Protein AF-0000000084686165 (afdb_homodimer)

Nearest PDB structures (foldseek):
  2qhq-assembly1_A  TM=8.980E-01  e=6.358E-14  Vibrio parahaemolyticus RIMD 2210633
  2qhq-assembly1_A  TM=8.979E-01  e=7.474E-14  Vibrio parahaemolyticus RIMD 2210633

Solvent-accessible surface area (backbone atoms only — not comparable to full-atom values): 12512 Å² total; per-residue (Å²): 119,79,43,72,66,52,50,54,45,38,68,43,81,64,38,38,66,54,47,51,53,32,47,59,70,45,32,46,80,43,78,39,31,36,31,36,60,87,47,76,34,50,60,73,41,60,51,65,58,50,52,49,54,53,50,28,58,74,70,64,49,50,67,70,56,45,49,53,49,40,15,58,59,41,53,49,44,69,74,36,78,84,60,83,66,65,54,68,60,58,36,36,75,73,48,36,73,82,22,54,46,63,78,50,81,37,68,43,75,58,130,120,79,44,71,66,51,49,54,46,36,68,42,79,64,38,37,63,53,47,49,51,33,47,59,72,45,31,46,82,43,77,37,31,35,31,36,60,88,46,76,34,51,60,74,42,64,52,67,58,50,52,49,53,51,50,29,58,76,70,65,48,51,66,72,54,46,49,54,48,40,15,58,60,40,51,49,44,71,76,36,77,85,59,83,67,64,56,67,60,58,39,36,74,74,48,36,73,82,21,54,46,64,79,50,82,37,68,42,77,58,131

InterPro domains:
  IPR014984 HopJ type III effector protein [PF08888] (4-107)
  IPR038604 Type III effector HopJ superfamily [G3DSA:3.20.160.10] (1-110)

Foldseek 3Di:
DPDPVVVVVVVDQAALVNLVVVLVVWKDFDFWWKWQAPDTAHGVGPVSLVSLVLVCVVVVPFLVRSLSSNTVVSVVCVVPVPDPPPVSSNSCVPQPPVGIDIPDRGIDTDD/DPDPVVVVVVVDQAALVNLVVVLVVWKDFDFWWKWQAPDTAHGVGPSSLVSLVLVCVVVVPFLVRSLSSNTVVSVVCVVPVPDPPPVSSNSCVPQPPVGIDTPDRGIDTDD

Structure (mmCIF, N/CA/C/O backbone):
data_AF-0000000084686165-model_v1
#
loop_
_entity.id
_entity.type
_entity.pdbx_description
1 polymer 'HopJ type III effector protein'
#
loop_
_atom_site.group_PDB
_atom_site.id
_atom_site.type_symbol
_atom_site.label_atom_id
_atom_site.label_alt_id
_atom_site.label_comp_id
_atom_site.label_asym_id
_atom_site.label_entity_id
_atom_site.label_seq_id
_atom_site.pdbx_PDB_ins_code
_atom_site.Cartn_x
_atom_site.Cartn_y
_atom_site.Cartn_z
_atom_site.occupancy
_atom_site.B_iso_or_equiv
_atom_site.auth_seq_id
_atom_site.auth_comp_id
_atom_site.auth_asym_id
_atom_site.auth_atom_id
_atom_site.pdbx_PDB_model_num
ATOM 1 N N . MET A 1 1 ? -9.078 -2.328 -7.234 1 75.75 1 MET A N 1
ATOM 2 C CA . MET A 1 1 ? -7.871 -2.484 -8.039 1 75.75 1 MET A CA 1
ATOM 3 C C . MET A 1 1 ? -8.148 -3.328 -9.281 1 75.75 1 MET A C 1
ATOM 5 O O . MET A 1 1 ? -8.688 -4.434 -9.18 1 75.75 1 MET A O 1
ATOM 9 N N . ASN A 1 2 ? -7.957 -2.652 -10.516 1 81.12 2 ASN A N 1
ATOM 10 C CA . ASN A 1 2 ? -8.461 -3.369 -11.68 1 81.12 2 ASN A CA 1
ATOM 11 C C . ASN A 1 2 ? -7.379 -3.541 -12.742 1 81.12 2 ASN A C 1
ATOM 13 O O . ASN A 1 2 ? -7.617 -4.16 -13.781 1 81.12 2 ASN A O 1
ATOM 17 N N . ASN A 1 3 ? -6.246 -3 -12.398 1 88.62 3 ASN A N 1
ATOM 18 C CA . ASN A 1 3 ? -5.199 -3.17 -13.398 1 88.62 3 ASN A CA 1
ATOM 19 C C . ASN A 1 3 ? -3.82 -3.295 -12.75 1 88.62 3 ASN A C 1
ATOM 21 O O . ASN A 1 3 ? -3.682 -3.135 -11.539 1 88.62 3 ASN A O 1
ATOM 25 N N . ILE A 1 4 ? -2.867 -3.596 -13.633 1 91.75 4 ILE A N 1
ATOM 26 C CA . ILE A 1 4 ? -1.524 -3.908 -13.156 1 91.75 4 ILE A CA 1
ATOM 27 C C . ILE A 1 4 ? -0.894 -2.666 -12.531 1 91.75 4 ILE A C 1
ATOM 29 O O . ILE A 1 4 ? -0.175 -2.762 -11.539 1 91.75 4 ILE A O 1
ATOM 33 N N . GLN A 1 5 ? -1.216 -1.524 -13.016 1 88.06 5 GLN A N 1
ATOM 34 C CA . GLN A 1 5 ? -0.66 -0.282 -12.492 1 88.06 5 GLN A CA 1
ATOM 35 C C . GLN A 1 5 ? -1.136 -0.027 -11.062 1 88.06 5 GLN A C 1
ATOM 37 O O . GLN A 1 5 ? -0.345 0.356 -10.203 1 88.06 5 GLN A O 1
ATOM 42 N N . GLN A 1 6 ? -2.354 -0.223 -10.883 1 87.19 6 GLN A N 1
ATOM 43 C CA . GLN A 1 6 ? -2.908 -0.052 -9.547 1 87.19 6 GLN A CA 1
ATOM 44 C C . GLN A 1 6 ? -2.277 -1.029 -8.562 1 87.19 6 GLN A C 1
ATOM 46 O O . GLN A 1 6 ? -2.045 -0.685 -7.398 1 87.19 6 GLN A O 1
ATOM 51 N N . LEU A 1 7 ? -2.047 -2.207 -9.094 1 90.12 7 LEU A N 1
ATOM 52 C CA . LEU A 1 7 ? -1.401 -3.213 -8.258 1 90.12 7 LEU A CA 1
ATOM 53 C C . LEU A 1 7 ? 0.012 -2.779 -7.879 1 90.12 7 LEU A C 1
ATOM 55 O O . LEU A 1 7 ? 0.416 -2.904 -6.723 1 90.12 7 LEU A O 1
ATOM 59 N N . ARG A 1 8 ? 0.747 -2.26 -8.828 1 89.19 8 ARG A N 1
ATOM 60 C CA . ARG A 1 8 ? 2.096 -1.77 -8.562 1 89.19 8 ARG A CA 1
ATOM 61 C C . ARG A 1 8 ? 2.074 -0.628 -7.555 1 89.19 8 ARG A C 1
ATOM 63 O O . ARG A 1 8 ? 2.941 -0.549 -6.684 1 89.19 8 ARG A O 1
ATOM 70 N N . GLU A 1 9 ? 1.107 0.192 -7.633 1 86.25 9 GLU A N 1
ATOM 71 C CA . GLU A 1 9 ? 0.982 1.305 -6.695 1 86.25 9 GLU A CA 1
ATOM 72 C C . GLU A 1 9 ? 0.688 0.808 -5.281 1 86.25 9 GLU A C 1
ATOM 74 O O . GLU A 1 9 ? 1.197 1.359 -4.305 1 86.25 9 GLU A O 1
ATOM 79 N N . ALA A 1 10 ? -0.087 -0.2 -5.281 1 88.44 10 ALA A N 1
ATOM 80 C CA . ALA A 1 10 ? -0.441 -0.772 -3.986 1 88.44 10 ALA A CA 1
ATOM 81 C C . ALA A 1 10 ? 0.775 -1.406 -3.316 1 88.44 10 ALA A C 1
ATOM 83 O O . ALA A 1 10 ? 0.797 -1.583 -2.096 1 88.44 10 ALA A O 1
ATOM 84 N N . LEU A 1 11 ? 1.763 -1.736 -4.121 1 88.94 11 LEU A N 1
ATOM 85 C CA . LEU A 1 11 ? 2.959 -2.389 -3.6 1 88.94 11 LEU A CA 1
ATOM 86 C C . LEU A 1 11 ? 4.004 -1.359 -3.184 1 88.94 11 LEU A C 1
ATOM 88 O O . LEU A 1 11 ? 4.961 -1.689 -2.482 1 88.94 11 LEU A O 1
ATOM 92 N N . ALA A 1 12 ? 3.787 -0.181 -3.613 1 85 12 ALA A N 1
ATOM 93 C CA . ALA A 1 12 ? 4.773 0.855 -3.322 1 85 12 ALA A CA 1
ATOM 94 C C . ALA A 1 12 ? 4.703 1.285 -1.86 1 85 12 ALA A C 1
ATOM 96 O O . ALA A 1 12 ? 3.631 1.271 -1.253 1 85 12 ALA A O 1
ATOM 97 N N . THR A 1 13 ? 5.848 1.539 -1.335 1 88.25 13 THR A N 1
ATOM 98 C CA . THR A 1 13 ? 5.887 2.115 0.005 1 88.25 13 THR A CA 1
ATOM 99 C C . THR A 1 13 ? 5.637 3.619 -0.045 1 88.25 13 THR A C 1
ATOM 101 O O . THR A 1 13 ? 6.414 4.363 -0.643 1 88.25 13 THR A O 1
ATOM 104 N N . LEU A 1 14 ? 4.578 4 0.539 1 93.38 14 LEU A N 1
ATOM 105 C CA . LEU A 1 14 ? 4.191 5.406 0.519 1 93.38 14 LEU A CA 1
ATOM 106 C C . LEU A 1 14 ? 5.203 6.258 1.276 1 93.38 14 LEU A C 1
ATOM 108 O O . LEU A 1 14 ? 5.613 5.906 2.385 1 93.38 14 LEU A O 1
ATOM 112 N N . GLN A 1 15 ? 5.656 7.328 0.619 1 95.31 15 GLN A N 1
ATOM 113 C CA . GLN A 1 15 ? 6.543 8.305 1.245 1 95.31 15 GLN A CA 1
ATOM 114 C C . GLN A 1 15 ? 5.805 9.609 1.543 1 95.31 15 GLN A C 1
ATOM 116 O O . GLN A 1 15 ? 4.824 9.938 0.875 1 95.31 15 GLN A O 1
ATOM 121 N N . PHE A 1 16 ? 6.348 10.344 2.545 1 97.56 16 PHE A N 1
ATOM 122 C CA . PHE A 1 16 ? 5.762 11.625 2.906 1 97.56 16 PHE A CA 1
ATOM 123 C C . PHE A 1 16 ? 5.676 12.547 1.69 1 97.56 16 PHE A C 1
ATOM 125 O O . PHE A 1 16 ? 4.676 13.242 1.502 1 97.56 16 PHE A O 1
ATOM 132 N N . SER A 1 17 ? 6.641 12.516 0.842 1 96.62 17 SER A N 1
ATOM 133 C CA . SER A 1 17 ? 6.699 13.375 -0.334 1 96.62 17 SER A CA 1
ATOM 134 C C . SER A 1 17 ? 5.586 13.039 -1.32 1 96.62 17 SER A C 1
ATOM 136 O O . SER A 1 17 ? 5.105 13.914 -2.045 1 96.62 17 SER A O 1
ATOM 138 N N . ASP A 1 18 ? 5.133 11.789 -1.384 1 95.06 18 ASP A N 1
ATOM 139 C CA . ASP A 1 18 ? 4.008 11.414 -2.234 1 95.06 18 ASP A CA 1
ATOM 140 C C . ASP A 1 18 ? 2.74 12.164 -1.827 1 95.06 18 ASP A C 1
ATOM 142 O O . ASP A 1 18 ? 2.037 12.711 -2.678 1 95.06 18 ASP A O 1
ATOM 146 N N . THR A 1 19 ? 2.531 12.195 -0.536 1 97.12 19 THR A N 1
ATOM 147 C CA . THR A 1 19 ? 1.37 12.891 0.007 1 97.12 19 THR A CA 1
ATOM 148 C C . THR A 1 19 ? 1.465 14.391 -0.261 1 97.12 19 THR A C 1
ATOM 150 O O . THR A 1 19 ? 0.509 15 -0.743 1 97.12 19 THR A O 1
ATOM 153 N N . MET A 1 20 ? 2.627 14.922 -0.016 1 97.88 20 MET A N 1
ATOM 154 C CA . MET A 1 20 ? 2.822 16.359 -0.228 1 97.88 20 MET A CA 1
ATOM 155 C C . MET A 1 20 ? 2.592 16.719 -1.689 1 97.88 20 MET A C 1
ATOM 157 O O . MET A 1 20 ? 1.974 17.75 -1.985 1 97.88 20 MET A O 1
ATOM 161 N N . ASN A 1 21 ? 3.096 15.906 -2.615 1 97 21 ASN A N 1
ATOM 162 C CA . ASN A 1 21 ? 2.939 16.172 -4.043 1 97 21 ASN A CA 1
ATOM 163 C C . ASN A 1 21 ? 1.468 16.234 -4.445 1 97 21 ASN A C 1
ATOM 165 O O . ASN A 1 21 ? 1.064 17.094 -5.227 1 97 21 ASN A O 1
ATOM 169 N N . ILE A 1 22 ? 0.693 15.359 -3.906 1 96.69 22 ILE A N 1
ATOM 170 C CA . ILE A 1 22 ? -0.731 15.305 -4.219 1 96.69 22 ILE A CA 1
ATOM 171 C C . ILE A 1 22 ? -1.43 16.547 -3.65 1 96.69 22 ILE A C 1
ATOM 173 O O . ILE A 1 22 ? -2.238 17.172 -4.336 1 96.69 22 ILE A O 1
ATOM 177 N N . ILE A 1 23 ? -1.109 16.891 -2.436 1 97.62 23 ILE A N 1
ATOM 178 C CA . ILE A 1 23 ? -1.71 18.062 -1.803 1 97.62 23 ILE A CA 1
ATOM 179 C C . ILE A 1 23 ? -1.369 19.312 -2.607 1 97.62 23 ILE A C 1
ATOM 181 O O . ILE A 1 23 ? -2.252 20.109 -2.93 1 97.62 23 ILE A O 1
ATOM 185 N N . ASP A 1 24 ? -0.129 19.391 -2.959 1 97.44 24 ASP A N 1
ATOM 186 C CA . ASP A 1 24 ? 0.331 20.578 -3.676 1 97.44 24 ASP A CA 1
ATOM 187 C C . ASP A 1 24 ? -0.293 20.656 -5.066 1 97.44 24 ASP A C 1
ATOM 189 O O . ASP A 1 24 ? -0.49 21.75 -5.605 1 97.44 24 ASP A O 1
ATOM 193 N N . ALA A 1 25 ? -0.579 19.547 -5.637 1 96.75 25 ALA A N 1
ATOM 194 C CA . ALA A 1 25 ? -1.193 19.5 -6.961 1 96.75 25 ALA A CA 1
ATOM 195 C C . ALA A 1 25 ? -2.662 19.922 -6.895 1 96.75 25 ALA A C 1
ATOM 197 O O . ALA A 1 25 ? -3.189 20.516 -7.836 1 96.75 25 ALA A O 1
ATOM 198 N N . LEU A 1 26 ? -3.301 19.703 -5.801 1 96.75 26 LEU A N 1
ATOM 199 C CA . LEU A 1 26 ? -4.754 19.812 -5.758 1 96.75 26 LEU A CA 1
ATOM 200 C C . LEU A 1 26 ? -5.191 21.016 -4.945 1 96.75 26 LEU A C 1
ATOM 202 O O . LEU A 1 26 ? -6.32 21.5 -5.09 1 96.75 26 LEU A O 1
ATOM 206 N N . TYR A 1 27 ? -4.285 21.547 -4.086 1 97.69 27 TYR A N 1
ATOM 207 C CA . TYR A 1 27 ? -4.703 22.578 -3.146 1 97.69 27 TYR A CA 1
ATOM 208 C C . TYR A 1 27 ? -3.682 23.719 -3.09 1 97.69 27 TYR A C 1
ATOM 210 O O . TYR A 1 27 ? -2.484 23.484 -3.281 1 97.69 27 TYR A O 1
ATOM 218 N N . ASP A 1 28 ? -4.16 24.906 -2.805 1 98.38 28 ASP A N 1
ATOM 219 C CA . ASP A 1 28 ? -3.332 26.031 -2.346 1 98.38 28 ASP A CA 1
ATOM 220 C C . ASP A 1 28 ? -3.244 26.047 -0.822 1 98.38 28 ASP A C 1
ATOM 222 O O . ASP A 1 28 ? -4.246 25.844 -0.132 1 98.38 28 ASP A O 1
ATOM 226 N N . PHE A 1 29 ? -2.057 26.312 -0.38 1 98.31 29 PHE A N 1
ATOM 227 C CA . PHE A 1 29 ? -1.815 26.281 1.058 1 98.31 29 PHE A CA 1
ATOM 228 C C . PHE A 1 29 ? -1.678 27.688 1.619 1 98.31 29 PHE A C 1
ATOM 230 O O . PHE A 1 29 ? -0.982 28.531 1.042 1 98.31 29 PHE A O 1
ATOM 237 N N . THR A 1 30 ? -2.395 27.938 2.73 1 98.19 30 THR A N 1
ATOM 238 C CA . THR A 1 30 ? -2.229 29.141 3.555 1 98.19 30 THR A CA 1
ATOM 239 C C . THR A 1 30 ? -1.831 28.75 4.98 1 98.19 30 THR A C 1
ATOM 241 O O . THR A 1 30 ? -2.586 28.078 5.68 1 98.19 30 THR A O 1
ATOM 244 N N . PRO A 1 31 ? -0.599 29.188 5.355 1 97.88 31 PRO A N 1
ATOM 245 C CA . PRO A 1 31 ? -0.161 28.828 6.707 1 97.88 31 PRO A CA 1
ATOM 246 C C . PRO A 1 31 ? -1.209 29.156 7.77 1 97.88 31 PRO A C 1
ATOM 248 O O . PRO A 1 31 ? -1.874 30.188 7.695 1 97.88 31 PRO A O 1
ATOM 251 N N . SER A 1 32 ? -1.394 28.172 8.688 1 98.06 32 SER A N 1
ATOM 252 C CA . SER A 1 32 ? -2.324 28.312 9.805 1 98.06 32 SER A CA 1
ATOM 253 C C . SER A 1 32 ? -1.747 27.719 11.078 1 98.06 32 SER A C 1
ATOM 255 O O . SER A 1 32 ? -1.079 26.688 11.039 1 98.06 32 SER A O 1
ATOM 257 N N . ALA A 1 33 ? -1.995 28.438 12.125 1 98.31 33 ALA A N 1
ATOM 258 C CA . ALA A 1 33 ? -1.715 27.781 13.406 1 98.31 33 ALA A CA 1
ATOM 259 C C . ALA A 1 33 ? -2.645 26.594 13.641 1 98.31 33 ALA A C 1
ATOM 261 O O . ALA A 1 33 ? -3.781 26.594 13.164 1 98.31 33 ALA A O 1
ATOM 262 N N . PHE A 1 34 ? -2.135 25.594 14.352 1 98.5 34 PHE A N 1
ATOM 263 C CA . PHE A 1 34 ? -2.975 24.453 14.688 1 98.5 34 PHE A CA 1
ATOM 264 C C . PHE A 1 34 ? -2.455 23.75 15.945 1 98.5 34 PHE A C 1
ATOM 266 O O . PHE A 1 34 ? -1.283 23.891 16.297 1 98.5 34 PHE A O 1
ATOM 273 N N . SER A 1 35 ? -3.336 23.062 16.547 1 97.69 35 SER A N 1
ATOM 274 C CA . SER A 1 35 ? -2.979 22.266 17.719 1 97.69 35 SER A CA 1
ATOM 275 C C . SER A 1 35 ? -3.191 20.781 17.469 1 97.69 35 SER A C 1
ATOM 277 O O . SER A 1 35 ? -4.031 20.406 16.641 1 97.69 35 SER A O 1
ATOM 279 N N . ASN A 1 36 ? -2.408 20.016 18.047 1 97.19 36 ASN A N 1
ATOM 280 C CA . ASN A 1 36 ? -2.492 18.562 18.109 1 97.19 36 ASN A CA 1
ATOM 281 C C . ASN A 1 36 ? -2.381 18.062 19.547 1 97.19 36 ASN A C 1
ATOM 283 O O . ASN A 1 36 ? -1.308 17.625 19.984 1 97.19 36 ASN A O 1
ATOM 287 N N . GLY A 1 37 ? -3.555 18.047 20.172 1 92.94 37 GLY A N 1
ATOM 288 C CA . GLY A 1 37 ? -3.521 17.828 21.609 1 92.94 37 GLY A CA 1
ATOM 289 C C . GLY A 1 37 ? -2.762 18.891 22.375 1 92.94 37 GLY A C 1
ATOM 290 O O . GLY A 1 37 ? -3.109 20.078 22.297 1 92.94 37 GLY A O 1
ATOM 291 N N . GLU A 1 38 ? -1.65 18.391 22.922 1 91.69 38 GLU A N 1
ATOM 292 C CA . GLU A 1 38 ? -0.871 19.312 23.75 1 91.69 38 GLU A CA 1
ATOM 293 C C . GLU A 1 38 ? 0.189 20.031 22.922 1 91.69 38 GLU A C 1
ATOM 295 O O . GLU A 1 38 ? 0.826 20.969 23.406 1 91.69 38 GLU A O 1
ATOM 300 N N . VAL A 1 39 ? 0.381 19.656 21.75 1 94.56 39 VAL A N 1
ATOM 301 C CA . VAL A 1 39 ? 1.375 20.281 20.891 1 94.56 39 VAL A CA 1
ATOM 302 C C . VAL A 1 39 ? 0.737 21.438 20.125 1 94.56 39 VAL A C 1
ATOM 304 O O . VAL A 1 39 ? -0.273 21.266 19.438 1 94.56 39 VAL A O 1
ATOM 307 N N . ASN A 1 40 ? 1.271 22.609 20.297 1 97.06 40 ASN A N 1
ATOM 308 C CA . ASN A 1 40 ? 0.829 23.797 19.562 1 97.06 40 ASN A CA 1
ATOM 309 C C . ASN A 1 40 ? 1.841 24.203 18.5 1 97.06 40 ASN A C 1
ATOM 311 O O . ASN A 1 40 ? 3.043 24.266 18.766 1 97.06 40 ASN A O 1
ATOM 315 N N . ASN A 1 41 ? 1.313 24.422 17.297 1 98.19 41 ASN A N 1
ATOM 316 C CA . ASN A 1 41 ? 2.127 24.859 16.156 1 98.19 41 ASN A CA 1
ATOM 317 C C . ASN A 1 41 ? 1.695 26.25 15.664 1 98.19 41 ASN A C 1
ATOM 319 O O . ASN A 1 41 ? 0.529 26.453 15.328 1 98.19 41 ASN A O 1
ATOM 323 N N . LYS A 1 42 ? 2.621 27.156 15.617 1 97.94 42 LYS A N 1
ATOM 324 C CA . LYS A 1 42 ? 2.34 28.469 15.047 1 97.94 42 LYS A CA 1
ATOM 325 C C . LYS A 1 42 ? 2.23 28.391 13.523 1 97.94 42 LYS A C 1
ATOM 327 O O . LYS A 1 42 ? 2.674 27.422 12.914 1 97.94 42 LYS A O 1
ATOM 332 N N . ALA A 1 43 ? 1.573 29.453 13.023 1 97.62 43 ALA A N 1
ATOM 333 C CA . ALA A 1 43 ? 1.6 29.547 11.57 1 97.62 43 ALA A CA 1
ATOM 334 C C . ALA A 1 43 ? 3.029 29.469 11.039 1 97.62 43 ALA A C 1
ATOM 336 O O . ALA A 1 43 ? 3.945 30.062 11.609 1 97.62 43 ALA A O 1
ATOM 337 N N . ASN A 1 44 ? 3.27 28.609 10.039 1 97.69 44 ASN A N 1
ATOM 338 C CA . ASN A 1 44 ? 4.547 28.406 9.367 1 97.69 44 ASN A CA 1
ATOM 339 C C . ASN A 1 44 ? 5.449 27.453 10.148 1 97.69 44 ASN A C 1
ATOM 341 O O . ASN A 1 44 ? 6.625 27.312 9.82 1 97.69 44 ASN A O 1
ATOM 345 N N . GLU A 1 45 ? 4.922 26.938 11.172 1 96.69 45 GLU A N 1
ATOM 346 C CA . GLU A 1 45 ? 5.617 25.859 11.859 1 96.69 45 GLU A CA 1
ATOM 347 C C . GLU A 1 45 ? 4.996 24.5 11.531 1 96.69 45 GLU A C 1
ATOM 349 O O . GLU A 1 45 ? 3.781 24.328 11.648 1 96.69 45 GLU A O 1
ATOM 354 N N . ASN A 1 46 ? 5.879 23.531 11.164 1 97.5 46 ASN A N 1
ATOM 355 C CA . ASN A 1 46 ? 5.41 2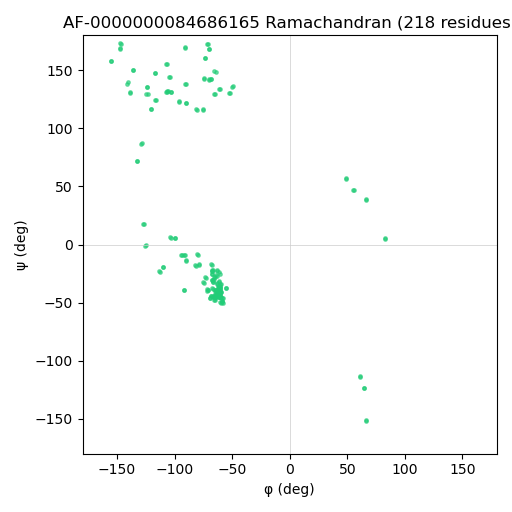2.188 10.82 1 97.5 46 ASN A CA 1
ATOM 356 C C . ASN A 1 46 ? 4.355 22.219 9.719 1 97.5 46 ASN A C 1
ATOM 358 O O . ASN A 1 46 ? 3.301 21.594 9.844 1 97.5 46 ASN A O 1
ATOM 362 N N . ASN A 1 47 ? 4.645 22.969 8.68 1 97.69 47 ASN A N 1
ATOM 363 C CA . ASN A 1 47 ? 3.701 23.172 7.582 1 97.69 47 ASN A CA 1
ATOM 364 C C . ASN A 1 47 ? 3.33 21.859 6.906 1 97.69 47 ASN A C 1
ATOM 366 O O . ASN A 1 47 ? 2.203 21.703 6.438 1 97.69 47 ASN A O 1
ATOM 370 N N . GLY A 1 48 ? 4.293 20.984 6.871 1 98 48 GLY A N 1
ATOM 371 C CA . GLY A 1 48 ? 3.988 19.672 6.324 1 98 48 GLY A CA 1
ATOM 372 C C . GLY A 1 48 ? 2.877 18.953 7.07 1 98 48 GLY A C 1
ATOM 373 O O . GLY A 1 48 ? 1.936 18.453 6.457 1 98 48 GLY A O 1
ATOM 374 N N . SER A 1 49 ? 3.021 18.953 8.359 1 98.56 49 SER A N 1
ATOM 375 C CA . SER A 1 49 ? 1.981 18.344 9.18 1 98.56 49 SER A CA 1
ATOM 376 C C . SER A 1 49 ? 0.665 19.109 9.055 1 98.56 49 SER A C 1
ATOM 378 O O . SER A 1 49 ? -0.402 18.5 8.953 1 98.56 49 SER A O 1
ATOM 380 N N . CYS A 1 50 ? 0.776 20.391 9.023 1 98.62 50 CYS A N 1
ATOM 381 C CA . CYS A 1 50 ? -0.414 21.219 8.859 1 98.62 50 CYS A CA 1
ATOM 382 C C . CYS A 1 50 ? -1.151 20.859 7.574 1 98.62 50 CYS A C 1
ATOM 384 O O . CYS A 1 50 ? -2.354 20.594 7.598 1 98.62 50 CYS A O 1
ATOM 386 N N . LYS A 1 51 ? -0.421 20.797 6.438 1 98.38 51 LYS A N 1
ATOM 387 C CA . LYS A 1 51 ? -0.979 20.422 5.141 1 98.38 51 LYS A CA 1
ATOM 388 C C . LYS A 1 51 ? -1.621 19.047 5.191 1 98.38 51 LYS A C 1
ATOM 390 O O . LYS A 1 51 ? -2.752 18.859 4.738 1 98.38 51 LYS A O 1
ATOM 395 N N . LEU A 1 52 ? -0.888 18.188 5.777 1 98.69 52 LEU A N 1
ATOM 396 C CA . LEU A 1 52 ? -1.304 16.797 5.75 1 98.69 52 LEU A CA 1
ATOM 397 C C . LEU A 1 52 ? -2.555 16.578 6.594 1 98.69 52 LEU A C 1
ATOM 399 O O . LEU A 1 52 ? -3.502 15.922 6.156 1 98.69 52 LEU A O 1
ATOM 403 N N . PHE A 1 53 ? -2.572 17.141 7.832 1 98.69 53 PHE A N 1
ATOM 404 C CA . PHE A 1 53 ? -3.756 16.984 8.672 1 98.69 53 PHE A CA 1
ATOM 405 C C . PHE A 1 53 ? -4.969 17.641 8.016 1 98.69 53 PHE A C 1
ATOM 407 O O . PHE A 1 53 ? -6.062 17.062 8.016 1 98.69 53 PHE A O 1
ATOM 414 N N . ALA A 1 54 ? -4.809 18.828 7.48 1 98.56 54 ALA A N 1
ATOM 415 C CA . ALA A 1 54 ? -5.922 19.5 6.824 1 98.56 5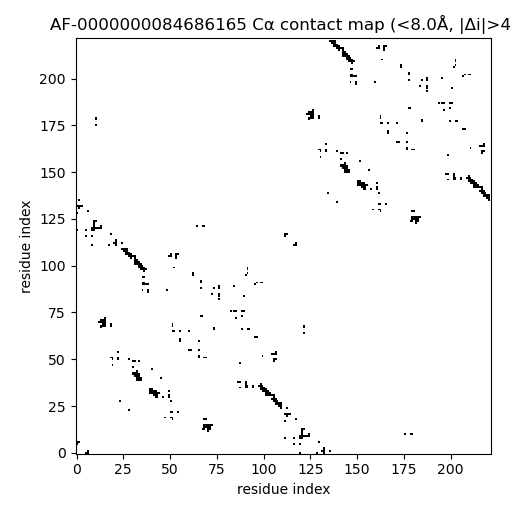4 ALA A CA 1
ATOM 416 C C . ALA A 1 54 ? -6.449 18.688 5.648 1 98.56 54 ALA A C 1
ATOM 418 O O . ALA A 1 54 ? -7.66 18.516 5.496 1 98.56 54 ALA A O 1
ATOM 419 N N . PHE A 1 55 ? -5.582 18.188 4.855 1 98.56 55 PHE A N 1
ATOM 420 C CA . PHE A 1 55 ? -5.914 17.375 3.693 1 98.56 55 PHE A CA 1
ATOM 421 C C . PHE A 1 55 ? -6.68 16.125 4.109 1 98.56 55 PHE A C 1
ATOM 423 O O . PHE A 1 55 ? -7.707 15.781 3.52 1 98.56 55 PHE A O 1
ATOM 430 N N . ALA A 1 56 ? -6.113 15.43 5.105 1 98.5 56 ALA A N 1
ATOM 431 C CA . ALA A 1 56 ? -6.719 14.18 5.57 1 98.5 56 ALA A CA 1
ATOM 432 C C . ALA A 1 56 ? -8.125 14.422 6.121 1 98.5 56 ALA A C 1
ATOM 434 O O . ALA A 1 56 ? -9.039 13.641 5.871 1 98.5 56 ALA A O 1
ATOM 435 N N . LYS A 1 57 ? -8.219 15.477 6.828 1 97.44 57 LYS A N 1
ATOM 436 C CA . LYS A 1 57 ? -9.531 15.82 7.371 1 97.44 57 LYS A CA 1
ATOM 437 C C . LYS A 1 57 ? -10.516 16.141 6.254 1 97.44 57 LYS A C 1
ATOM 439 O O . LYS A 1 57 ? -11.641 15.633 6.246 1 97.44 57 LYS A O 1
ATOM 444 N N . LEU A 1 58 ? -10.141 16.906 5.285 1 96.75 58 LEU A N 1
ATOM 445 C CA . LEU A 1 58 ? -10.969 17.344 4.164 1 96.75 58 LEU A CA 1
ATOM 446 C C . LEU A 1 58 ? -11.461 16.156 3.357 1 96.75 58 LEU A C 1
ATOM 448 O O . LEU A 1 58 ? -12.586 16.156 2.855 1 96.75 58 LEU A O 1
ATOM 452 N N . ASN A 1 59 ? -10.648 15.227 3.264 1 97.25 59 ASN A N 1
ATOM 453 C CA . ASN A 1 59 ? -10.969 14.078 2.418 1 97.25 59 ASN A CA 1
ATOM 454 C C . ASN A 1 59 ? -11.391 12.867 3.25 1 97.25 59 ASN A C 1
ATOM 456 O O . ASN A 1 59 ? -11.484 11.758 2.73 1 97.25 59 ASN A O 1
ATOM 460 N N . GLU A 1 60 ? -11.531 13.023 4.531 1 96.62 60 GLU A N 1
ATOM 461 C CA . GLU A 1 60 ? -12.141 12.078 5.457 1 96.62 60 GLU A CA 1
ATOM 462 C C . GLU A 1 60 ? -11.312 10.797 5.559 1 96.62 60 GLU A C 1
ATOM 464 O O . GLU A 1 60 ? -11.859 9.695 5.523 1 96.62 60 GLU A O 1
ATOM 469 N N . PHE A 1 61 ? -10.094 10.961 5.551 1 97.31 61 PHE A N 1
ATOM 470 C CA . PHE A 1 61 ? -9.242 9.828 5.875 1 97.31 61 PHE A CA 1
ATOM 471 C C . PHE A 1 61 ? -9.383 9.445 7.344 1 97.31 61 PHE A C 1
ATOM 473 O O . PHE A 1 61 ? -9.508 10.32 8.211 1 97.31 61 PHE A O 1
ATOM 480 N N . THR A 1 62 ? -9.352 8.172 7.633 1 97.25 62 THR A N 1
ATOM 481 C CA . THR A 1 62 ? -9.391 7.703 9.016 1 97.25 62 THR A CA 1
ATOM 482 C C . THR A 1 62 ? -8.094 8.031 9.734 1 97.25 62 THR A C 1
ATOM 484 O O . THR A 1 62 ? -7.117 8.461 9.109 1 97.25 62 THR A O 1
ATOM 487 N N . GLU A 1 63 ? -8.07 7.879 11.055 1 97.81 63 GLU A N 1
ATOM 488 C CA . GLU A 1 63 ? -6.871 8.164 11.836 1 97.81 63 GLU A CA 1
ATOM 489 C C . GLU A 1 63 ? -5.711 7.266 11.422 1 97.81 63 GLU A C 1
ATOM 491 O O . GLU A 1 63 ? -4.602 7.746 11.18 1 97.81 63 GLU A O 1
ATOM 496 N N . PRO A 1 64 ? -5.984 5.918 11.242 1 96.69 64 PRO A N 1
ATOM 497 C CA . PRO A 1 64 ? -4.879 5.082 10.773 1 96.69 64 PRO A CA 1
ATOM 498 C C . PRO A 1 64 ? -4.402 5.461 9.375 1 96.69 64 PRO A C 1
ATOM 500 O O . PRO A 1 64 ? -3.197 5.461 9.109 1 96.69 64 PRO A O 1
ATOM 503 N N . GLN A 1 65 ? -5.293 5.781 8.508 1 96.31 65 GLN A N 1
ATOM 504 C CA . GLN A 1 65 ? -4.914 6.219 7.164 1 96.31 65 GLN A CA 1
ATOM 505 C C . GLN A 1 65 ? -4.094 7.5 7.215 1 96.31 65 GLN A C 1
ATOM 507 O O . GLN A 1 65 ? -3.096 7.637 6.504 1 96.31 65 GLN A O 1
ATOM 512 N N . THR A 1 66 ? -4.5 8.414 8.07 1 98.5 66 THR A N 1
ATOM 513 C CA . THR A 1 66 ? -3.807 9.688 8.211 1 98.5 66 THR A CA 1
ATOM 514 C C . THR A 1 66 ? -2.371 9.477 8.688 1 98.5 66 THR A C 1
ATOM 516 O O . THR A 1 66 ? -1.438 10.062 8.133 1 98.5 66 THR A O 1
ATOM 519 N N . LEU A 1 67 ? -2.211 8.617 9.648 1 98.38 67 LEU A N 1
ATOM 520 C CA . LEU A 1 67 ? -0.869 8.305 10.133 1 98.38 67 LEU A CA 1
ATOM 521 C C . LEU A 1 67 ? -0.013 7.723 9.008 1 98.38 67 LEU A C 1
ATOM 523 O O . LEU A 1 67 ? 1.149 8.102 8.852 1 98.38 67 LEU A O 1
ATOM 527 N N . ALA A 1 68 ? -0.621 6.895 8.195 1 97 68 ALA A N 1
ATOM 528 C CA . ALA A 1 68 ? 0.106 6.242 7.109 1 97 68 ALA A CA 1
ATOM 529 C C . ALA A 1 68 ? 0.536 7.25 6.051 1 97 68 ALA A C 1
ATOM 531 O O . ALA A 1 68 ? 1.551 7.059 5.375 1 97 68 ALA A O 1
ATOM 532 N N . LEU A 1 69 ? -0.169 8.359 5.945 1 97.94 69 LEU A N 1
ATOM 533 C CA . LEU A 1 69 ? 0.137 9.391 4.957 1 97.94 69 LEU A CA 1
ATOM 534 C C . LEU A 1 69 ? 1.471 10.062 5.266 1 97.94 69 LEU A C 1
ATOM 536 O O . LEU A 1 69 ? 2.066 10.703 4.395 1 97.94 69 LEU A O 1
ATOM 540 N N . PHE A 1 70 ? 1.984 9.922 6.473 1 98.5 70 PHE A N 1
ATOM 541 C CA . PHE A 1 70 ? 3.258 10.531 6.844 1 98.5 70 PHE A CA 1
ATOM 542 C C . PHE A 1 70 ? 4.426 9.688 6.336 1 98.5 70 PHE A C 1
ATOM 544 O O . PHE A 1 70 ? 5.582 10.102 6.438 1 98.5 70 PHE A O 1
ATOM 551 N N . GLY A 1 71 ? 4.117 8.477 5.805 1 96.69 71 GLY A N 1
ATOM 552 C CA . GLY A 1 71 ? 5.129 7.668 5.148 1 96.69 71 GLY A CA 1
ATOM 553 C C . GLY A 1 71 ? 6.23 7.211 6.086 1 96.69 71 GLY A C 1
ATOM 554 O O . GLY A 1 71 ? 5.957 6.617 7.133 1 96.69 71 GLY A O 1
ATOM 555 N N . GLU A 1 72 ? 7.461 7.559 5.711 1 97.25 72 GLU A N 1
ATOM 556 C CA . GLU A 1 72 ? 8.641 7.105 6.441 1 97.25 72 GLU A CA 1
ATOM 557 C C . GLU A 1 72 ? 8.672 7.688 7.852 1 97.25 72 GLU A C 1
ATOM 559 O O . GLU A 1 72 ? 9.203 7.07 8.773 1 97.25 72 GLU A O 1
ATOM 564 N N . TYR A 1 73 ? 8.109 8.797 8.055 1 97.81 73 TYR A N 1
ATOM 565 C CA . TYR A 1 73 ? 8.148 9.414 9.375 1 97.81 73 TYR A CA 1
ATOM 566 C C . TYR A 1 73 ? 7.273 8.648 10.359 1 97.81 73 TYR A C 1
ATOM 568 O O . TYR A 1 73 ? 7.633 8.5 11.531 1 97.81 73 TYR A O 1
ATOM 576 N N . TYR A 1 74 ? 6.199 8.227 9.906 1 98 74 TYR A N 1
ATOM 577 C CA . TYR A 1 74 ? 5.363 7.387 10.758 1 98 74 TYR A CA 1
ATOM 578 C C . TYR A 1 74 ? 6.055 6.066 11.062 1 98 74 TYR A C 1
ATOM 580 O O . TYR A 1 74 ? 6.051 5.609 12.211 1 98 74 TYR A O 1
ATOM 588 N N . ARG A 1 75 ? 6.645 5.508 10.047 1 96.19 75 ARG A N 1
ATOM 589 C CA . ARG A 1 75 ? 7.371 4.262 10.266 1 96.19 75 ARG A CA 1
ATOM 590 C C . ARG A 1 75 ? 8.523 4.457 11.25 1 96.19 75 ARG A C 1
ATOM 592 O O . ARG A 1 75 ? 8.805 3.576 12.062 1 96.19 75 ARG A O 1
ATOM 599 N N . ASP A 1 76 ? 9.164 5.57 11.211 1 97.5 76 ASP A N 1
ATOM 600 C CA . ASP A 1 76 ? 10.219 5.902 12.164 1 97.5 76 ASP A CA 1
ATOM 601 C C . ASP A 1 76 ? 9.688 5.93 13.594 1 97.5 76 ASP A C 1
ATOM 603 O O . ASP A 1 76 ? 10.32 5.41 14.508 1 97.5 76 ASP A O 1
ATOM 607 N N . VAL A 1 77 ? 8.578 6.535 13.734 1 97.44 77 VAL A N 1
ATOM 608 C CA . VAL A 1 77 ? 7.965 6.66 15.055 1 97.44 77 VAL A CA 1
ATOM 609 C C . VAL A 1 77 ? 7.613 5.273 15.594 1 97.44 77 VAL A C 1
ATOM 611 O O . VAL A 1 77 ? 7.844 4.984 16.766 1 97.44 77 VAL A O 1
ATOM 614 N N . LEU A 1 78 ? 7.07 4.414 14.766 1 96.5 78 LEU A N 1
ATOM 615 C CA . LEU A 1 78 ? 6.727 3.057 15.18 1 96.5 78 LEU A CA 1
ATOM 616 C C . LEU A 1 78 ? 7.977 2.279 15.578 1 96.5 78 LEU A C 1
ATOM 618 O O . LEU A 1 78 ? 7.934 1.467 16.5 1 96.5 78 LEU A O 1
ATOM 622 N N . ALA A 1 79 ? 9.039 2.564 14.93 1 95.19 79 ALA A N 1
ATOM 623 C CA . ALA A 1 79 ? 10.289 1.843 15.164 1 95.19 79 ALA A CA 1
ATOM 624 C C . ALA A 1 79 ? 10.984 2.342 16.422 1 95.19 79 ALA A C 1
ATOM 626 O O . ALA A 1 79 ? 11.867 1.675 16.953 1 95.19 79 ALA A O 1
ATOM 627 N N . THR A 1 80 ? 10.555 3.533 16.844 1 97.12 80 THR A N 1
ATOM 628 C CA . THR A 1 80 ? 11.164 4.121 18.031 1 97.12 80 THR A CA 1
ATOM 629 C C . THR A 1 80 ? 10.094 4.637 19 1 97.12 80 THR A C 1
ATOM 631 O O . THR A 1 80 ? 9.984 5.844 19.219 1 97.12 80 THR A O 1
ATOM 634 N N . PRO A 1 81 ? 9.406 3.824 19.641 1 94.88 81 PRO A N 1
ATOM 635 C CA . PRO A 1 81 ? 8.25 4.203 20.469 1 94.88 81 PRO A CA 1
ATOM 636 C C . PRO A 1 81 ? 8.617 5.152 21.594 1 94.88 81 PRO A C 1
ATOM 638 O O . PRO A 1 81 ? 7.777 5.938 22.047 1 94.88 81 PRO A O 1
ATOM 641 N N . ASP A 1 82 ? 9.859 5.102 22 1 95.81 82 ASP A N 1
ATOM 642 C CA . ASP A 1 82 ? 10.266 5.93 23.141 1 95.81 82 ASP A CA 1
ATOM 643 C C . ASP A 1 82 ? 10.969 7.199 22.672 1 95.81 82 ASP A C 1
ATOM 645 O O . ASP A 1 82 ? 11.531 7.941 23.469 1 95.81 82 ASP A O 1
ATOM 649 N N . GLY A 1 83 ? 11.008 7.406 21.438 1 96.19 83 GLY A N 1
ATOM 650 C CA . GLY A 1 83 ? 11.633 8.609 20.906 1 96.19 83 GLY A CA 1
ATOM 651 C C . GLY A 1 83 ? 10.82 9.867 21.156 1 96.19 83 GLY A C 1
ATOM 652 O O . GLY A 1 83 ? 9.695 9.797 21.656 1 96.19 83 GLY A O 1
ATOM 653 N N . ASP A 1 84 ? 11.422 11.062 20.828 1 94.5 84 ASP A N 1
ATOM 654 C CA . ASP A 1 84 ? 10.758 12.336 21.062 1 94.5 84 ASP A CA 1
ATOM 655 C C . ASP A 1 84 ? 10.719 13.18 19.781 1 94.5 84 ASP A C 1
ATOM 657 O O . ASP A 1 84 ? 10.477 14.391 19.844 1 94.5 84 ASP A O 1
ATOM 661 N N . ASP A 1 85 ? 10.93 12.523 18.641 1 95.62 85 ASP A N 1
ATOM 662 C CA . ASP A 1 85 ? 10.844 13.203 17.344 1 95.62 85 ASP A CA 1
ATOM 663 C C . ASP A 1 85 ? 9.43 13.117 16.781 1 95.62 85 ASP A C 1
ATOM 665 O O . ASP A 1 85 ? 8.578 12.406 17.312 1 95.62 85 ASP A O 1
ATOM 669 N N . HIS A 1 86 ? 9.195 13.883 15.75 1 96.38 86 HIS A N 1
ATOM 670 C CA . HIS A 1 86 ? 7.918 13.859 15.047 1 96.38 86 HIS A CA 1
ATOM 671 C C . HIS A 1 86 ? 6.754 13.961 16.031 1 96.38 86 HIS A C 1
ATOM 673 O O . HIS A 1 86 ? 5.832 13.141 16 1 96.38 86 HIS A O 1
ATOM 679 N N . GLN A 1 87 ? 6.797 15.016 16.781 1 96.25 87 GLN A N 1
ATOM 680 C CA . GLN A 1 87 ? 5.867 15.172 17.906 1 96.25 87 GLN A CA 1
ATOM 681 C C . GLN A 1 87 ? 4.422 15.195 17.422 1 96.25 87 GLN A C 1
ATOM 683 O O . GLN A 1 87 ? 3.521 14.703 18.094 1 96.25 87 GLN A O 1
ATOM 688 N N . ASN A 1 88 ? 4.156 15.797 16.281 1 97.69 88 ASN A N 1
ATOM 689 C CA . ASN A 1 88 ? 2.791 15.828 15.773 1 97.69 88 ASN A CA 1
ATOM 690 C C . ASN A 1 88 ? 2.264 14.422 15.492 1 97.69 88 ASN A C 1
ATOM 692 O O . ASN A 1 88 ? 1.101 14.125 15.773 1 97.69 88 ASN A O 1
ATOM 696 N N . ILE A 1 89 ? 3.1 13.57 14.93 1 97.88 89 ILE A N 1
ATOM 697 C CA . ILE A 1 89 ? 2.691 12.195 14.656 1 97.88 89 ILE A CA 1
ATOM 698 C C . ILE A 1 89 ? 2.43 11.461 15.969 1 97.88 89 ILE A C 1
ATOM 700 O O . ILE A 1 89 ? 1.387 10.828 16.141 1 97.88 89 ILE A O 1
ATOM 704 N N . ARG A 1 90 ? 3.355 11.578 16.906 1 97.5 90 ARG A N 1
ATOM 705 C CA . ARG A 1 90 ? 3.254 10.891 18.188 1 97.5 90 ARG A CA 1
ATOM 706 C C . ARG A 1 90 ? 2.006 11.328 18.953 1 97.5 90 ARG A C 1
ATOM 708 O O . ARG A 1 90 ? 1.317 10.492 19.547 1 97.5 90 ARG A O 1
ATOM 715 N N . HIS A 1 91 ? 1.678 12.57 18.969 1 97.31 91 HIS A N 1
ATOM 716 C CA . HIS A 1 91 ? 0.501 13.062 19.672 1 97.31 91 HIS A CA 1
ATOM 717 C C . HIS A 1 91 ? -0.782 12.656 18.953 1 97.31 91 HIS A C 1
ATOM 719 O O . HIS A 1 91 ? -1.782 12.328 19.609 1 97.31 91 HIS A O 1
ATOM 725 N N . PHE A 1 92 ? -0.761 12.711 17.609 1 98.19 92 PHE A N 1
ATOM 726 C CA . PHE A 1 92 ? -1.943 12.281 16.875 1 98.19 92 PHE A CA 1
ATOM 727 C C . PHE A 1 92 ? -2.252 10.812 17.141 1 98.19 92 PHE A C 1
ATOM 729 O O . PHE A 1 92 ? -3.418 10.414 17.156 1 98.19 92 PHE A O 1
ATOM 736 N N . MET A 1 93 ? -1.248 9.992 17.391 1 97.44 93 MET A N 1
ATOM 737 C CA . MET A 1 93 ? -1.445 8.586 17.703 1 97.44 93 MET A CA 1
ATOM 738 C C . MET A 1 93 ? -2.225 8.43 19.016 1 97.44 93 MET A C 1
ATOM 740 O O . MET A 1 93 ? -2.926 7.438 19.203 1 97.44 93 MET A O 1
ATOM 744 N N . LYS A 1 94 ? -2.119 9.398 19.859 1 95.5 94 LYS A N 1
ATOM 745 C CA . LYS A 1 94 ? -2.74 9.328 21.172 1 95.5 94 LYS A CA 1
ATOM 746 C C . LYS A 1 94 ? -4.137 9.938 21.156 1 95.5 94 LYS A C 1
ATOM 748 O O . LYS A 1 94 ? -5.07 9.383 21.734 1 95.5 94 LYS A O 1
ATOM 753 N N . THR A 1 95 ? -4.359 11.055 20.438 1 96.94 95 THR A N 1
ATOM 754 C CA . THR A 1 95 ? -5.574 11.836 20.609 1 96.94 95 THR A CA 1
ATOM 755 C C . THR A 1 95 ? -6.449 11.773 19.359 1 96.94 95 THR A C 1
ATOM 757 O O . THR A 1 95 ? -7.645 12.055 19.422 1 96.94 95 THR A O 1
ATOM 760 N N . GLY A 1 96 ? -5.824 11.484 18.25 1 97.44 96 GLY A N 1
ATOM 761 C CA . GLY A 1 96 ? -6.59 11.43 17.016 1 97.44 96 GLY A CA 1
ATOM 762 C C . GLY A 1 96 ? -7.137 12.781 16.594 1 97.44 96 GLY A C 1
ATOM 763 O O . GLY A 1 96 ? -6.531 13.82 16.875 1 97.44 96 GLY A O 1
ATOM 764 N N . TRP A 1 97 ? -8.266 12.711 15.891 1 98.12 97 TRP A N 1
ATOM 765 C CA . TRP A 1 97 ? -8.875 13.914 15.328 1 98.12 97 TRP A CA 1
ATOM 766 C C . TRP A 1 97 ? -9.398 14.82 16.438 1 98.12 97 TRP A C 1
ATOM 768 O O . TRP A 1 97 ? -9.539 16.031 16.234 1 98.12 97 TRP A O 1
ATOM 778 N N . ALA A 1 98 ? -9.641 14.227 17.547 1 97.38 98 ALA A N 1
ATOM 779 C CA . ALA A 1 98 ? -10.133 15.008 18.688 1 97.38 98 ALA A CA 1
ATOM 780 C C . ALA A 1 98 ? -9.094 16.031 19.125 1 97.38 98 ALA A C 1
ATOM 782 O O . ALA A 1 98 ? -9.43 17.031 19.75 1 97.38 98 ALA A O 1
ATOM 783 N N . GLY A 1 99 ? -7.852 15.766 18.781 1 97.62 99 GLY A N 1
ATOM 784 C CA . GLY A 1 99 ? -6.781 16.656 19.203 1 97.62 99 GLY A CA 1
ATOM 785 C C . GLY A 1 99 ? -6.445 17.719 18.172 1 97.62 99 GLY A C 1
ATOM 786 O O . GLY A 1 99 ? -5.695 18.641 18.453 1 97.62 99 GLY A O 1
ATOM 787 N N . ILE A 1 100 ? -6.953 17.672 17 1 98.56 100 ILE A N 1
ATOM 788 C CA . ILE A 1 100 ? -6.562 18.547 15.914 1 98.56 100 ILE A CA 1
ATOM 789 C C . ILE A 1 100 ? -7.531 19.734 15.836 1 98.56 100 ILE A C 1
ATOM 791 O O . ILE A 1 100 ? -8.75 19.547 15.758 1 98.56 100 ILE A O 1
ATOM 795 N N . ARG A 1 101 ? -7.043 20.922 15.914 1 97.62 101 ARG A N 1
ATOM 796 C CA . ARG A 1 101 ? -7.789 22.156 15.719 1 97.62 101 ARG A CA 1
ATOM 797 C C . ARG A 1 101 ? -6.973 23.172 14.914 1 97.62 101 ARG A C 1
ATOM 799 O O . ARG A 1 101 ? -5.805 23.422 15.227 1 97.62 101 ARG A O 1
ATOM 806 N N . PHE A 1 102 ? -7.656 23.672 13.922 1 98.19 102 PHE A N 1
ATOM 807 C CA . PHE A 1 102 ? -7.02 24.703 13.117 1 98.19 102 PHE A CA 1
ATOM 808 C C . PHE A 1 102 ? -7.582 26.078 13.453 1 98.19 102 PHE A C 1
ATOM 810 O O . PHE A 1 102 ? -8.781 26.219 13.695 1 98.19 102 PHE A O 1
ATOM 817 N N . ASP A 1 103 ? -6.715 27.062 13.414 1 98 103 ASP A N 1
ATOM 818 C CA . ASP A 1 103 ? -7.191 28.422 13.633 1 98 103 ASP A CA 1
ATOM 819 C C . ASP A 1 103 ? -7.934 28.953 12.406 1 98 103 ASP A C 1
ATOM 821 O O . ASP A 1 103 ? -8.828 29.781 12.523 1 98 103 ASP A O 1
ATOM 825 N N . SER A 1 104 ? -7.523 28.531 11.289 1 97.12 104 SER A N 1
ATOM 826 C CA . SER A 1 104 ? -8.141 28.844 10.008 1 97.12 104 SER A CA 1
ATOM 827 C C . SER A 1 104 ? -7.992 27.688 9.023 1 97.12 104 SER A C 1
ATOM 829 O O . SER A 1 104 ? -7.234 26.75 9.273 1 97.12 104 SER A O 1
ATOM 831 N N . ASN A 1 105 ? -8.695 27.75 7.91 1 96.44 105 ASN A N 1
ATOM 832 C CA . ASN A 1 105 ? -8.602 26.703 6.902 1 96.44 105 ASN A CA 1
ATOM 833 C C . ASN A 1 105 ? -7.301 26.797 6.109 1 96.44 105 ASN A C 1
ATOM 835 O O . ASN A 1 105 ? -7.113 27.734 5.332 1 96.44 105 ASN A O 1
ATOM 839 N N . PRO A 1 106 ? -6.512 25.766 6.262 1 98.06 106 PRO A N 1
ATOM 840 C CA . PRO A 1 106 ? -5.195 25.891 5.629 1 98.06 106 PRO A CA 1
ATOM 841 C C . PRO A 1 106 ? -5.227 25.547 4.141 1 98.06 106 PRO A C 1
ATOM 843 O O . PRO A 1 106 ? -4.281 25.875 3.414 1 98.06 106 PRO A O 1
ATOM 846 N N . LEU A 1 107 ? -6.246 24.859 3.66 1 98.38 107 LEU A N 1
ATOM 847 C CA . LEU A 1 107 ? -6.211 24.375 2.283 1 98.38 107 LEU A CA 1
ATOM 848 C C . LEU A 1 107 ? -7.422 24.875 1.503 1 98.38 107 LEU A C 1
ATOM 850 O O . LEU A 1 107 ? -8.547 24.828 2.004 1 98.38 107 LEU A O 1
ATOM 854 N N . THR A 1 108 ? -7.148 25.328 0.287 1 97.75 108 THR A N 1
ATOM 855 C CA . THR A 1 108 ? -8.188 25.672 -0.68 1 97.75 108 THR A CA 1
ATOM 856 C C . THR A 1 108 ? -7.988 24.906 -1.98 1 97.75 108 THR A C 1
ATOM 858 O O . THR A 1 108 ? -6.891 24.891 -2.541 1 97.75 108 THR A O 1
ATOM 861 N N . ALA A 1 109 ? -9.062 24.25 -2.467 1 95.62 109 ALA A N 1
ATOM 862 C CA . ALA A 1 109 ? -8.961 23.469 -3.697 1 95.62 109 ALA A CA 1
ATOM 863 C C . ALA A 1 109 ? -8.57 24.344 -4.879 1 95.62 109 ALA A C 1
ATOM 865 O O . ALA A 1 109 ? -9.086 25.453 -5.035 1 95.62 109 ALA A O 1
ATOM 866 N N . LYS A 1 110 ? -7.621 23.797 -5.609 1 95.31 110 LYS A N 1
ATOM 867 C CA . LYS A 1 110 ? -7.242 24.531 -6.82 1 95.31 110 LYS A CA 1
ATOM 868 C C . LYS A 1 110 ? -8.344 24.469 -7.871 1 95.31 110 LYS A C 1
ATOM 870 O O . LYS A 1 110 ? -9.078 23.469 -7.945 1 95.31 110 LYS A O 1
ATOM 875 N N . LYS A 1 111 ? -8.461 25.672 -8.547 1 80.25 111 LYS A N 1
ATOM 876 C CA . LYS A 1 111 ? -9.461 25.781 -9.602 1 80.25 111 LYS A CA 1
ATOM 877 C C . LYS A 1 111 ? -9.016 25.031 -10.859 1 80.25 111 LYS A C 1
ATOM 879 O O . LYS A 1 111 ? -7.824 24.953 -1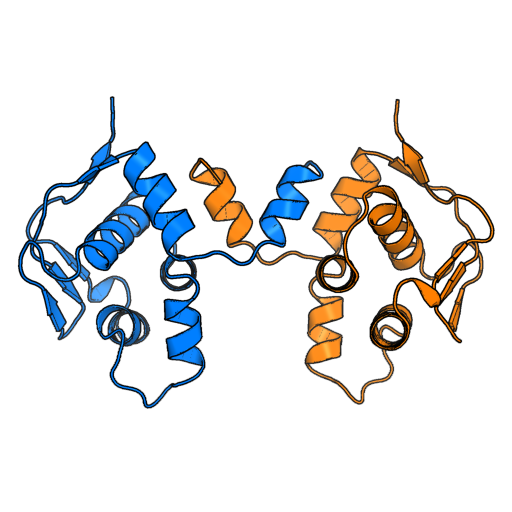1.141 1 80.25 111 LYS A O 1
ATOM 884 N N . MET B 1 1 ? 1.939 8.633 -8.188 1 75.88 1 MET B N 1
ATOM 885 C CA . MET B 1 1 ? 0.667 8.867 -7.512 1 75.88 1 MET B CA 1
ATOM 886 C C . MET B 1 1 ? 0.234 10.32 -7.656 1 75.88 1 MET B C 1
ATOM 888 O O . MET B 1 1 ? 0.986 11.234 -7.312 1 75.88 1 MET B O 1
ATOM 892 N N . ASN B 1 2 ? -0.94 10.516 -8.406 1 81.44 2 ASN B N 1
ATOM 893 C CA . ASN B 1 2 ? -1.219 11.898 -8.758 1 81.44 2 ASN B CA 1
ATOM 894 C C . ASN B 1 2 ? -2.611 12.328 -8.305 1 81.44 2 ASN B C 1
ATOM 896 O O . ASN B 1 2 ? -3.008 13.477 -8.5 1 81.44 2 ASN B O 1
ATOM 900 N N . ASN B 1 3 ? -3.26 11.367 -7.699 1 89.06 3 ASN B N 1
ATOM 901 C CA . ASN B 1 3 ? -4.586 11.766 -7.242 1 89.06 3 ASN B CA 1
ATOM 902 C C . ASN B 1 3 ? -4.973 11.055 -5.949 1 89.06 3 ASN B C 1
ATOM 904 O O . ASN B 1 3 ? -4.254 10.164 -5.484 1 89.06 3 ASN B O 1
ATOM 908 N N . ILE B 1 4 ? -6.113 11.508 -5.426 1 92.06 4 ILE B N 1
ATOM 909 C CA . ILE B 1 4 ? -6.539 11.047 -4.109 1 92.06 4 ILE B CA 1
ATOM 910 C C . ILE B 1 4 ? -6.883 9.562 -4.164 1 92.06 4 ILE B C 1
ATOM 912 O O . ILE B 1 4 ? -6.609 8.82 -3.221 1 92.06 4 ILE B O 1
ATOM 916 N N . GLN B 1 5 ? -7.367 9.102 -5.258 1 88.38 5 GLN B N 1
ATOM 917 C CA . GLN B 1 5 ? -7.73 7.695 -5.402 1 88.38 5 GLN B CA 1
ATOM 918 C C . GLN B 1 5 ? -6.496 6.801 -5.352 1 88.38 5 GLN B C 1
ATOM 920 O O . GLN B 1 5 ? -6.508 5.758 -4.691 1 88.38 5 GLN B O 1
ATOM 925 N N . GLN B 1 6 ? -5.523 7.219 -6.035 1 87.56 6 GLN B N 1
ATOM 926 C CA . GLN B 1 6 ? -4.277 6.461 -6.023 1 87.56 6 GLN B CA 1
ATOM 927 C C . GLN B 1 6 ? -3.68 6.402 -4.617 1 87.56 6 GLN B C 1
ATOM 929 O O . GLN B 1 6 ? -3.111 5.387 -4.219 1 87.56 6 GLN B O 1
ATOM 934 N N . LEU B 1 7 ? -3.842 7.527 -3.957 1 90.56 7 LEU B N 1
ATOM 935 C CA . LEU B 1 7 ? -3.352 7.574 -2.584 1 90.56 7 LEU B CA 1
ATOM 936 C C . LEU B 1 7 ? -4.117 6.594 -1.7 1 90.56 7 LEU B C 1
ATOM 938 O O . LEU B 1 7 ? -3.516 5.875 -0.901 1 90.56 7 LEU B O 1
ATOM 942 N N . ARG B 1 8 ? -5.418 6.555 -1.84 1 89.44 8 ARG B N 1
ATOM 943 C CA . ARG B 1 8 ? -6.242 5.617 -1.078 1 89.44 8 ARG B CA 1
ATOM 944 C C . ARG B 1 8 ? -5.859 4.176 -1.394 1 89.44 8 ARG B C 1
ATOM 946 O O . ARG B 1 8 ? -5.82 3.328 -0.498 1 89.44 8 ARG B O 1
ATOM 953 N N . GLU B 1 9 ? -5.551 3.904 -2.598 1 86.31 9 GLU B N 1
ATOM 954 C CA . GLU B 1 9 ? -5.145 2.559 -2.996 1 86.31 9 GLU B CA 1
ATOM 955 C C . GLU B 1 9 ? -3.807 2.18 -2.373 1 86.31 9 GLU B C 1
ATOM 957 O O . GLU B 1 9 ? -3.604 1.031 -1.975 1 86.31 9 GLU B O 1
ATOM 962 N N . ALA B 1 10 ? -2.994 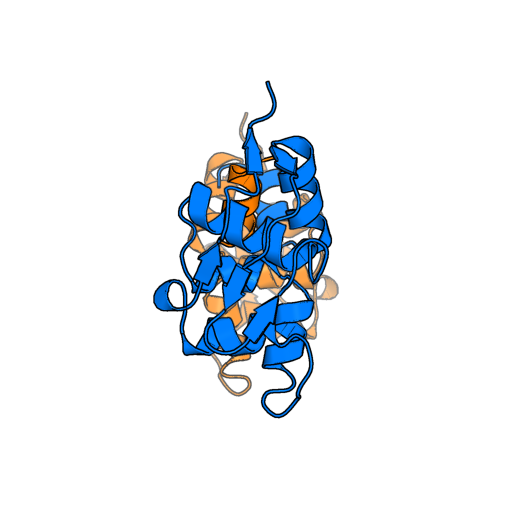3.158 -2.326 1 88.69 10 ALA B N 1
ATOM 963 C CA . ALA B 1 10 ? -1.676 2.922 -1.744 1 88.69 10 ALA B CA 1
ATOM 964 C C . ALA B 1 10 ? -1.782 2.619 -0.252 1 88.69 10 ALA B C 1
ATOM 966 O O . ALA B 1 10 ? -0.88 2.012 0.331 1 88.69 10 ALA B O 1
ATOM 967 N N . LEU B 1 11 ? -2.887 3.051 0.333 1 89 11 LEU B N 1
ATOM 968 C CA . LEU B 1 11 ? -3.076 2.863 1.767 1 89 11 LEU B CA 1
ATOM 969 C C . LEU B 1 11 ? -3.773 1.537 2.053 1 89 11 LEU B C 1
ATOM 971 O O . LEU B 1 11 ? -3.789 1.073 3.195 1 89 11 LEU B O 1
ATOM 975 N N . ALA B 1 12 ? -4.285 0.987 1.033 1 85.25 12 ALA B N 1
ATOM 976 C CA . ALA B 1 12 ? -5.027 -0.256 1.227 1 85.25 12 ALA B CA 1
ATOM 977 C C . ALA B 1 12 ? -4.082 -1.428 1.477 1 85.25 12 ALA B C 1
ATOM 979 O O . ALA B 1 12 ? -2.965 -1.453 0.955 1 85.25 12 ALA B O 1
ATOM 980 N N . THR B 1 13 ? -4.523 -2.281 2.326 1 88.38 13 THR B N 1
ATOM 981 C CA . THR B 1 13 ? -3.779 -3.52 2.52 1 88.38 13 THR B CA 1
ATOM 982 C C . THR B 1 13 ? -4.117 -4.531 1.429 1 88.38 13 THR B C 1
ATOM 984 O O . THR B 1 13 ? -5.266 -4.961 1.308 1 88.38 13 THR B O 1
ATOM 987 N N . LEU B 1 14 ? -3.139 -4.844 0.679 1 93.25 14 LEU B N 1
ATOM 988 C CA . LEU B 1 14 ? -3.336 -5.762 -0.438 1 93.25 14 LEU B CA 1
ATOM 989 C C . LEU B 1 14 ? -3.709 -7.156 0.06 1 93.25 14 LEU B C 1
ATOM 991 O O . LEU B 1 14 ? -3.08 -7.676 0.982 1 93.25 14 LEU B O 1
ATOM 995 N N . GLN B 1 15 ? -4.789 -7.691 -0.502 1 95.19 15 GLN B N 1
ATOM 996 C CA . GLN B 1 15 ? -5.211 -9.055 -0.218 1 95.19 15 GLN B CA 1
ATOM 997 C C . GLN B 1 15 ? -4.93 -9.977 -1.403 1 95.19 15 GLN B C 1
ATOM 999 O O . GLN B 1 15 ? -4.879 -9.523 -2.549 1 95.19 15 GLN B O 1
ATOM 1004 N N . PHE B 1 16 ? -4.797 -11.289 -1.074 1 97.5 16 PHE B N 1
ATOM 1005 C CA . PHE B 1 16 ? -4.562 -12.281 -2.119 1 97.5 16 PHE B CA 1
ATOM 1006 C C . PHE B 1 16 ? -5.645 -12.211 -3.188 1 97.5 16 PHE B C 1
ATOM 1008 O O . PHE B 1 16 ? -5.355 -12.305 -4.383 1 97.5 16 PHE B O 1
ATOM 1015 N N . SER B 1 17 ? -6.848 -11.969 -2.816 1 96.5 17 SER B N 1
ATOM 1016 C CA . SER B 1 17 ? -7.98 -11.922 -3.734 1 96.5 17 SER B CA 1
ATOM 1017 C C . SER B 1 17 ? -7.867 -10.75 -4.695 1 96.5 17 SER B C 1
ATOM 1019 O O . SER B 1 17 ? -8.344 -10.82 -5.832 1 96.5 17 SER B O 1
ATOM 1021 N N . ASP B 1 18 ? -7.25 -9.633 -4.285 1 94.94 18 ASP B N 1
ATOM 1022 C CA . ASP B 1 18 ? -7.02 -8.508 -5.184 1 94.94 18 ASP B CA 1
ATOM 1023 C C . ASP B 1 18 ? -6.156 -8.914 -6.371 1 94.94 18 ASP B C 1
ATOM 1025 O O . ASP B 1 18 ? -6.48 -8.602 -7.52 1 94.94 18 ASP B O 1
ATOM 1029 N N . THR B 1 19 ? -5.117 -9.648 -6.051 1 97.06 19 THR B N 1
ATOM 1030 C CA . THR B 1 19 ? -4.207 -10.133 -7.082 1 97.06 19 THR B CA 1
ATOM 1031 C C . THR B 1 19 ? -4.918 -11.109 -8.008 1 97.06 19 THR B C 1
ATOM 1033 O O . THR B 1 19 ? -4.84 -10.984 -9.234 1 97.06 19 THR B O 1
ATOM 1036 N N . MET B 1 20 ? -5.648 -12.016 -7.414 1 97.75 20 MET B N 1
ATOM 1037 C CA . MET B 1 20 ? -6.359 -13.008 -8.211 1 97.75 20 MET B CA 1
ATOM 1038 C C . MET B 1 20 ? -7.359 -12.336 -9.148 1 97.75 20 MET B C 1
ATOM 1040 O O . MET B 1 20 ? -7.488 -12.734 -10.305 1 97.75 20 MET B O 1
ATOM 1044 N N . ASN B 1 21 ? -8.078 -11.344 -8.656 1 96.81 21 ASN B N 1
ATOM 1045 C CA . ASN B 1 21 ? -9.07 -10.641 -9.469 1 96.81 21 ASN B CA 1
ATOM 1046 C C . ASN B 1 21 ? -8.43 -9.992 -10.695 1 96.81 21 ASN B C 1
ATOM 1048 O O . ASN B 1 21 ? -8.992 -10.039 -11.789 1 96.81 21 ASN B O 1
ATOM 1052 N N . ILE B 1 22 ? -7.297 -9.43 -10.531 1 96.5 22 ILE B N 1
ATOM 1053 C CA . ILE B 1 22 ? -6.59 -8.773 -11.625 1 96.5 22 ILE B CA 1
ATOM 1054 C C . ILE B 1 22 ? -6.129 -9.812 -12.641 1 96.5 22 ILE B C 1
ATOM 1056 O O . ILE B 1 22 ? -6.293 -9.625 -13.844 1 96.5 22 ILE B O 1
ATOM 1060 N N . ILE B 1 23 ? -5.586 -10.898 -12.164 1 97.56 23 ILE B N 1
ATOM 1061 C CA . ILE B 1 23 ? -5.117 -11.953 -13.047 1 97.56 23 ILE B CA 1
ATOM 1062 C C . ILE B 1 23 ? -6.285 -12.508 -13.852 1 97.56 23 ILE B C 1
ATOM 1064 O O . ILE B 1 23 ? -6.195 -12.641 -15.078 1 97.56 23 ILE B O 1
ATOM 1068 N N . ASP B 1 24 ? -7.352 -12.727 -13.156 1 97.31 24 ASP B N 1
ATOM 1069 C CA . ASP B 1 24 ? -8.516 -13.32 -13.812 1 97.31 24 ASP B CA 1
ATOM 1070 C C . ASP B 1 24 ? -9.117 -12.352 -14.828 1 97.31 24 ASP B C 1
ATOM 1072 O O . ASP B 1 24 ? -9.703 -12.781 -15.828 1 97.31 24 ASP B O 1
ATOM 1076 N N . ALA B 1 25 ? -9 -11.102 -14.578 1 96.56 25 ALA B N 1
ATOM 1077 C CA . ALA B 1 25 ? -9.531 -10.094 -15.492 1 96.56 25 ALA B CA 1
ATOM 1078 C C . ALA B 1 25 ? -8.672 -9.992 -16.75 1 96.56 25 ALA B C 1
ATOM 1080 O O . ALA B 1 25 ? -9.18 -9.711 -17.844 1 96.56 25 ALA B O 1
ATOM 1081 N N . LEU B 1 26 ? -7.422 -10.289 -16.656 1 96.69 26 LEU B N 1
ATOM 1082 C CA . LEU B 1 26 ? -6.496 -9.945 -17.734 1 96.69 26 LEU B CA 1
ATOM 1083 C C . LEU B 1 26 ? -6.016 -11.203 -18.453 1 96.69 26 LEU B C 1
ATOM 1085 O O . LEU B 1 26 ? -5.543 -11.125 -19.594 1 96.69 26 LEU B O 1
ATOM 1089 N N . TYR B 1 27 ? -6.152 -12.375 -17.812 1 97.56 27 TYR B N 1
ATOM 1090 C CA . TYR B 1 27 ? -5.539 -13.578 -18.359 1 97.56 27 TYR B CA 1
ATOM 1091 C C . TYR B 1 27 ? -6.496 -14.766 -18.297 1 97.56 27 TYR B C 1
ATOM 1093 O O . TYR B 1 27 ? -7.324 -14.844 -17.375 1 97.56 27 TYR B O 1
ATOM 1101 N N . ASP B 1 28 ? -6.367 -15.68 -19.234 1 98.31 28 ASP B N 1
ATOM 1102 C CA . ASP B 1 28 ? -6.914 -17.031 -19.141 1 98.31 28 ASP B CA 1
ATOM 1103 C C . ASP B 1 28 ? -5.906 -17.984 -18.516 1 98.31 28 ASP B C 1
ATOM 1105 O O . ASP B 1 28 ? -4.715 -17.953 -18.844 1 98.31 28 ASP B O 1
ATOM 1109 N N . PHE B 1 29 ? -6.418 -18.812 -17.672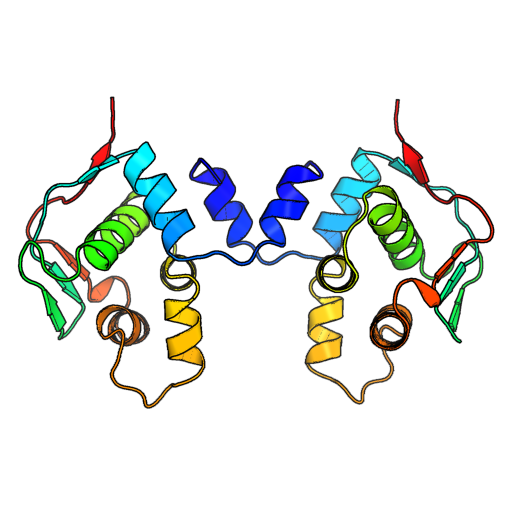 1 98.31 29 PHE B N 1
ATOM 1110 C CA . PHE B 1 29 ? -5.547 -19.719 -16.922 1 98.31 29 PHE B CA 1
ATOM 1111 C C . PHE B 1 29 ? -5.672 -21.141 -17.453 1 98.31 29 PHE B C 1
ATOM 1113 O O . PHE B 1 29 ? -6.781 -21.625 -17.688 1 98.31 29 PHE B O 1
ATOM 1120 N N . THR B 1 30 ? -4.516 -21.781 -17.688 1 98.12 30 THR B N 1
ATOM 1121 C CA . THR B 1 30 ? -4.41 -23.203 -17.969 1 98.12 30 THR B CA 1
ATO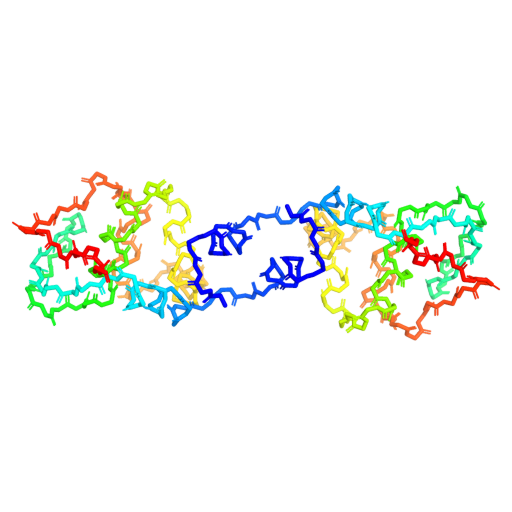M 1122 C C . THR B 1 30 ? -3.537 -23.891 -16.922 1 98.12 30 THR B C 1
ATOM 1124 O O . THR B 1 30 ? -2.352 -23.594 -16.797 1 98.12 30 THR B O 1
ATOM 1127 N N . PRO B 1 31 ? -4.184 -24.828 -16.156 1 97.88 31 PRO B N 1
ATOM 1128 C CA . PRO B 1 31 ? -3.398 -25.5 -15.133 1 97.88 31 PRO B CA 1
ATOM 1129 C C . PRO B 1 31 ? -2.076 -26.047 -15.664 1 97.88 31 PRO B C 1
ATOM 1131 O O . PRO B 1 31 ? -2.025 -26.562 -16.781 1 97.88 31 PRO B O 1
ATOM 1134 N N . SER B 1 32 ? -1.013 -25.828 -14.875 1 98 32 SER B N 1
ATOM 1135 C CA . SER B 1 32 ? 0.327 -26.312 -15.195 1 98 32 SER B CA 1
ATOM 1136 C C . SER B 1 32 ? 1.051 -26.797 -13.945 1 98 32 SER B C 1
ATOM 1138 O O . SER B 1 32 ? 0.925 -26.203 -12.875 1 98 32 SER B O 1
ATOM 1140 N N . ALA B 1 33 ? 1.719 -27.891 -14.125 1 98.25 33 ALA B N 1
ATOM 1141 C CA . ALA B 1 33 ? 2.645 -28.266 -13.062 1 98.25 33 ALA B CA 1
ATOM 1142 C C . ALA B 1 33 ? 3.768 -27.234 -12.922 1 98.25 33 ALA B C 1
ATOM 1144 O O . ALA B 1 33 ? 4.156 -26.594 -13.906 1 98.25 33 ALA B O 1
ATOM 1145 N N . PHE B 1 34 ? 4.254 -27.062 -11.711 1 98.44 34 PHE B N 1
ATOM 1146 C CA . PHE B 1 34 ? 5.383 -26.172 -11.492 1 98.44 34 PHE B CA 1
ATOM 1147 C C . PHE B 1 34 ? 6.152 -26.562 -10.234 1 98.44 34 PHE B C 1
ATOM 1149 O O . PHE B 1 34 ? 5.617 -27.234 -9.359 1 98.44 34 PHE B O 1
ATOM 1156 N N . SER B 1 35 ? 7.359 -26.141 -10.211 1 97.69 35 SER B N 1
ATOM 1157 C CA . SER B 1 35 ? 8.203 -26.359 -9.047 1 97.69 35 SER B CA 1
ATOM 1158 C C . SER B 1 35 ? 8.617 -25.031 -8.406 1 97.69 35 SER B C 1
ATOM 1160 O O . SER B 1 35 ? 8.695 -24 -9.086 1 97.69 35 SER B O 1
ATOM 1162 N N . ASN B 1 36 ? 8.758 -25.047 -7.184 1 97.12 36 ASN B N 1
ATOM 1163 C CA . ASN B 1 36 ? 9.305 -23.984 -6.348 1 97.12 36 ASN B CA 1
ATOM 1164 C C . ASN B 1 36 ? 10.406 -24.516 -5.43 1 97.12 36 ASN B C 1
ATOM 1166 O O . ASN B 1 36 ? 10.156 -24.797 -4.258 1 97.12 36 ASN B O 1
ATOM 1170 N N . GLY B 1 37 ? 11.586 -24.5 -6.012 1 92.81 37 GLY B N 1
ATOM 1171 C CA . GLY B 1 37 ? 12.648 -25.203 -5.316 1 92.81 37 GLY B CA 1
ATOM 1172 C C . GLY B 1 37 ? 12.375 -26.688 -5.137 1 92.81 37 GLY B C 1
ATOM 1173 O O . GLY B 1 37 ? 12.18 -27.406 -6.113 1 92.81 37 GLY B O 1
ATOM 1174 N N . GLU B 1 38 ? 12.219 -26.984 -3.854 1 91.56 38 GLU B N 1
ATOM 1175 C CA . GLU B 1 38 ? 12.023 -28.406 -3.533 1 91.56 38 GLU B CA 1
ATOM 1176 C C . GLU B 1 38 ? 10.547 -28.766 -3.523 1 91.56 38 GLU B C 1
ATOM 1178 O O . GLU B 1 38 ? 10.195 -29.953 -3.451 1 91.56 38 GLU B O 1
ATOM 1183 N N . VAL B 1 39 ? 9.711 -27.859 -3.602 1 94.44 39 VAL B N 1
ATOM 1184 C CA . VAL B 1 39 ? 8.281 -28.109 -3.596 1 94.44 39 VAL B CA 1
ATOM 1185 C C . VAL B 1 39 ? 7.785 -28.312 -5.027 1 94.44 39 VAL B C 1
ATOM 1187 O O . VAL B 1 39 ? 8 -27.469 -5.895 1 94.44 39 VAL B O 1
ATOM 1190 N N . ASN B 1 40 ? 7.195 -29.453 -5.266 1 97 40 ASN B N 1
ATOM 1191 C CA . ASN B 1 40 ? 6.594 -29.75 -6.559 1 97 40 ASN B CA 1
ATOM 1192 C C . ASN B 1 40 ? 5.07 -29.734 -6.492 1 97 40 ASN B C 1
ATOM 1194 O O . ASN B 1 40 ? 4.477 -30.297 -5.57 1 97 40 ASN B O 1
ATOM 1198 N N . ASN B 1 41 ? 4.492 -29.016 -7.457 1 98.12 41 ASN B N 1
ATOM 1199 C CA . ASN B 1 41 ? 3.043 -28.906 -7.574 1 98.12 41 ASN B CA 1
ATOM 1200 C C . ASN B 1 41 ? 2.545 -29.516 -8.883 1 98.12 41 ASN B C 1
ATOM 1202 O O . ASN B 1 41 ? 2.988 -29.109 -9.961 1 98.12 41 ASN B O 1
ATOM 1206 N N . LYS B 1 42 ? 1.633 -30.438 -8.789 1 97.94 42 LYS B N 1
ATOM 1207 C CA . LYS B 1 42 ? 1.006 -30.984 -9.992 1 97.94 42 LYS B CA 1
ATOM 1208 C C . LYS B 1 42 ? 0.025 -29.984 -10.602 1 97.94 42 LYS B C 1
ATOM 1210 O O . LYS B 1 42 ? -0.386 -29.031 -9.938 1 97.94 42 LYS B O 1
ATOM 1215 N N . ALA B 1 43 ? -0.231 -30.281 -11.883 1 97.56 43 ALA B N 1
ATOM 1216 C CA . ALA B 1 43 ? -1.308 -29.5 -12.477 1 97.56 43 ALA B CA 1
ATOM 1217 C C . ALA B 1 43 ? -2.564 -29.547 -11.617 1 97.56 43 ALA B C 1
ATOM 1219 O O . ALA B 1 43 ? -2.936 -30.609 -11.102 1 97.56 43 ALA B O 1
ATOM 1220 N N . ASN B 1 44 ? -3.162 -28.391 -11.32 1 97.62 44 ASN B N 1
ATOM 1221 C CA . ASN B 1 44 ? -4.395 -28.219 -10.555 1 97.62 44 ASN B CA 1
ATOM 1222 C C . ASN B 1 44 ? -4.129 -28.25 -9.055 1 97.62 44 ASN B C 1
ATOM 1224 O O . ASN B 1 44 ? -5.066 -28.312 -8.258 1 97.62 44 ASN B O 1
ATOM 1228 N N . GLU B 1 45 ? -2.898 -28.312 -8.719 1 96.62 45 GLU B N 1
ATOM 1229 C CA . GLU B 1 45 ? -2.523 -28.141 -7.32 1 96.62 45 GLU B CA 1
ATOM 1230 C C . GLU B 1 45 ? -1.939 -26.75 -7.078 1 96.62 45 GLU B C 1
ATOM 1232 O O . GLU B 1 45 ? -1.033 -26.312 -7.793 1 96.62 45 GLU B O 1
ATOM 1237 N N . ASN B 1 46 ? -2.467 -26.078 -6.008 1 97.44 46 ASN B N 1
ATOM 1238 C CA . ASN B 1 46 ? -1.992 -24.734 -5.668 1 97.44 46 ASN B CA 1
ATOM 1239 C C . ASN B 1 46 ? -2.113 -23.781 -6.855 1 97.44 46 ASN B C 1
ATOM 1241 O O . ASN B 1 46 ? -1.162 -23.078 -7.188 1 97.44 46 ASN B O 1
ATOM 1245 N N . ASN B 1 47 ? -3.256 -23.797 -7.488 1 97.62 47 ASN B N 1
ATOM 1246 C CA . ASN B 1 47 ? -3.496 -23 -8.695 1 97.62 47 ASN B CA 1
ATOM 1247 C C . ASN B 1 47 ? -3.334 -21.516 -8.43 1 97.62 47 ASN B C 1
ATOM 1249 O O . ASN B 1 47 ? -2.898 -20.766 -9.305 1 97.62 47 ASN B O 1
ATOM 1253 N N . GLY B 1 48 ? -3.701 -21.125 -7.238 1 97.94 48 GLY B N 1
ATOM 1254 C CA . GLY B 1 48 ? -3.488 -19.734 -6.879 1 97.94 48 GLY B CA 1
ATOM 1255 C C . GLY B 1 48 ? -2.033 -19.312 -6.957 1 97.94 48 GLY B C 1
ATOM 1256 O O . GLY B 1 48 ? -1.71 -18.281 -7.555 1 97.94 48 GLY B O 1
ATOM 1257 N N . SER B 1 49 ? -1.212 -20.141 -6.363 1 98.5 49 SER B N 1
ATOM 1258 C CA . SER B 1 49 ? 0.219 -19.859 -6.426 1 98.5 49 SER B CA 1
ATOM 1259 C C . SER B 1 49 ? 0.738 -19.953 -7.855 1 98.5 49 SER B C 1
ATOM 1261 O O . SER B 1 49 ? 1.531 -19.109 -8.289 1 98.5 49 SER B O 1
ATOM 1263 N N . CYS B 1 50 ? 0.245 -20.906 -8.562 1 98.56 50 CYS B N 1
ATOM 1264 C CA . CYS B 1 50 ? 0.632 -21.062 -9.961 1 98.56 50 CYS B CA 1
ATOM 1265 C C . CYS B 1 50 ? 0.303 -19.812 -10.758 1 98.56 50 CYS B C 1
ATOM 1267 O O . CYS B 1 50 ? 1.17 -19.25 -11.438 1 98.56 50 CYS B O 1
ATOM 1269 N N . LYS B 1 51 ? -0.945 -19.297 -10.633 1 98.31 51 LYS B N 1
ATOM 1270 C CA . LYS B 1 51 ? -1.391 -18.078 -11.305 1 98.31 51 LYS B CA 1
ATOM 1271 C C . LYS B 1 51 ? -0.518 -16.891 -10.914 1 98.31 51 LYS B C 1
ATOM 1273 O O . LYS B 1 51 ? -0.062 -16.125 -11.781 1 98.31 51 LYS B O 1
ATOM 1278 N N . LEU B 1 52 ? -0.308 -16.828 -9.664 1 98.62 52 LEU B N 1
ATOM 1279 C CA . LEU B 1 52 ? 0.368 -15.648 -9.141 1 98.62 52 LEU B CA 1
ATOM 1280 C C . LEU B 1 52 ? 1.828 -15.609 -9.578 1 98.62 52 LEU B C 1
ATOM 1282 O O . LEU B 1 52 ? 2.324 -14.578 -10.023 1 98.62 52 LEU B O 1
ATOM 1286 N N . PHE B 1 53 ? 2.533 -16.766 -9.461 1 98.62 53 PHE B N 1
ATOM 1287 C CA . PHE B 1 53 ? 3.928 -16.797 -9.883 1 98.62 53 PHE B CA 1
ATOM 1288 C C . PHE B 1 53 ? 4.043 -16.516 -11.383 1 98.62 53 PHE B C 1
ATOM 1290 O O . PHE B 1 53 ? 4.91 -15.758 -11.812 1 98.62 53 PHE B O 1
ATOM 1297 N N . ALA B 1 54 ? 3.197 -17.125 -12.172 1 98.56 54 ALA B N 1
ATOM 1298 C CA . ALA B 1 54 ? 3.23 -16.891 -13.617 1 98.56 54 ALA B CA 1
ATOM 1299 C C . ALA B 1 54 ? 2.988 -15.422 -13.953 1 98.56 54 ALA B C 1
ATOM 1301 O O . ALA B 1 54 ? 3.705 -14.836 -14.766 1 98.56 54 ALA B O 1
ATOM 1302 N N . PHE B 1 55 ? 2.031 -14.852 -13.336 1 98.5 55 PHE B N 1
ATOM 1303 C CA . PHE B 1 55 ? 1.671 -13.445 -13.523 1 98.5 55 PHE B CA 1
ATOM 1304 C C . PHE B 1 55 ? 2.836 -12.539 -13.156 1 98.5 55 PHE B C 1
ATOM 1306 O O . PHE B 1 55 ? 3.176 -11.625 -13.914 1 98.5 55 PHE B O 1
ATOM 1313 N N . ALA B 1 56 ? 3.391 -12.789 -11.977 1 98.44 56 ALA B N 1
ATOM 1314 C CA . ALA B 1 56 ? 4.488 -11.961 -11.484 1 98.44 56 ALA B CA 1
ATOM 1315 C C . ALA B 1 56 ? 5.695 -12.047 -12.414 1 98.44 56 ALA B C 1
ATOM 1317 O O . ALA B 1 56 ? 6.344 -11.031 -12.695 1 98.44 56 ALA B O 1
ATOM 1318 N N . LYS B 1 57 ? 5.93 -13.219 -12.836 1 97.31 57 LYS B N 1
ATOM 1319 C CA . LYS B 1 57 ? 7.039 -13.398 -13.766 1 97.31 57 LYS B CA 1
ATOM 1320 C C . LYS B 1 57 ? 6.785 -12.664 -15.078 1 97.31 57 LYS B C 1
ATOM 1322 O O . LYS B 1 57 ? 7.652 -11.938 -15.57 1 97.31 57 LYS B O 1
ATOM 1327 N N . LEU B 1 58 ? 5.625 -12.766 -15.641 1 96.62 58 LEU B N 1
ATOM 1328 C CA . LEU B 1 58 ? 5.227 -12.172 -16.906 1 96.62 58 LEU B CA 1
ATOM 1329 C C . LEU B 1 58 ? 5.34 -10.648 -16.859 1 96.62 58 LEU B C 1
ATOM 1331 O O . LEU B 1 58 ? 5.707 -10.016 -17.844 1 96.62 58 LEU B O 1
ATOM 1335 N N . ASN B 1 59 ? 5.039 -10.148 -15.766 1 97.12 59 ASN B N 1
ATOM 1336 C CA . ASN B 1 59 ? 5 -8.695 -15.625 1 97.12 59 ASN B CA 1
ATOM 1337 C C . ASN B 1 59 ? 6.23 -8.164 -14.898 1 97.12 59 ASN B C 1
ATOM 1339 O O . ASN B 1 59 ? 6.266 -7 -14.5 1 97.12 59 ASN B O 1
ATOM 1343 N N . GLU B 1 60 ? 7.188 -9 -14.602 1 96.5 60 GLU B N 1
ATOM 1344 C CA . GLU B 1 60 ? 8.523 -8.664 -14.117 1 96.5 60 GLU B CA 1
ATOM 1345 C C . GLU B 1 60 ? 8.461 -8.031 -12.727 1 96.5 60 GLU B C 1
ATOM 1347 O O . GLU B 1 60 ? 9.133 -7.027 -12.469 1 96.5 60 GLU B O 1
ATOM 1352 N N . PHE B 1 61 ? 7.609 -8.531 -11.977 1 97.19 61 PHE B N 1
ATOM 1353 C CA . PHE B 1 61 ? 7.645 -8.141 -10.57 1 97.19 61 PHE B CA 1
ATOM 1354 C C . PHE B 1 61 ? 8.891 -8.695 -9.883 1 97.19 61 PHE B C 1
ATOM 1356 O O . PHE B 1 61 ? 9.305 -9.82 -10.164 1 97.19 61 PHE B O 1
ATOM 1363 N N . THR B 1 62 ? 9.469 -7.938 -9 1 97.12 62 THR B N 1
ATOM 1364 C CA . THR B 1 62 ? 10.617 -8.398 -8.227 1 97.12 62 THR B CA 1
ATOM 1365 C C . THR B 1 62 ? 10.195 -9.469 -7.223 1 97.12 62 THR B C 1
ATOM 1367 O O . THR B 1 62 ? 9 -9.703 -7.023 1 97.12 62 THR B O 1
ATOM 1370 N N . GLU B 1 63 ? 11.156 -10.148 -6.613 1 97.75 63 GLU B N 1
ATOM 1371 C CA . GLU B 1 63 ? 10.859 -11.195 -5.641 1 97.75 63 GLU B CA 1
ATOM 1372 C C . GLU B 1 63 ? 10.102 -10.633 -4.438 1 97.75 63 GLU B C 1
ATOM 1374 O O . GLU B 1 63 ? 9.078 -11.18 -4.031 1 97.75 63 GLU B O 1
ATOM 1379 N N . PRO B 1 64 ? 10.562 -9.453 -3.893 1 96.62 64 PRO B N 1
ATOM 1380 C CA . PRO B 1 64 ? 9.781 -8.891 -2.787 1 96.62 64 PRO B CA 1
ATOM 1381 C C . PRO B 1 64 ? 8.375 -8.477 -3.207 1 96.62 64 PRO B C 1
ATOM 1383 O O . PRO B 1 64 ? 7.418 -8.688 -2.455 1 96.62 64 PRO B O 1
ATOM 1386 N N . GLN B 1 65 ? 8.227 -7.926 -4.363 1 96.25 65 GLN B N 1
ATOM 1387 C CA . GLN B 1 65 ? 6.906 -7.562 -4.859 1 96.25 65 GLN B CA 1
ATOM 1388 C C . GLN B 1 65 ? 6.023 -8.797 -5.023 1 96.25 65 GLN B C 1
ATOM 1390 O O . GLN B 1 65 ? 4.844 -8.773 -4.664 1 96.25 65 GLN B O 1
ATOM 1395 N N . THR B 1 66 ? 6.609 -9.844 -5.527 1 98.44 66 THR B N 1
ATOM 1396 C CA . THR B 1 66 ? 5.875 -11.086 -5.742 1 98.44 66 THR B CA 1
ATOM 1397 C C . THR B 1 66 ? 5.359 -11.648 -4.422 1 98.44 66 THR B C 1
ATOM 1399 O O . THR B 1 66 ? 4.191 -12.031 -4.316 1 98.44 66 THR B O 1
ATOM 1402 N N . LEU B 1 67 ? 6.195 -11.641 -3.426 1 98.38 67 LEU B N 1
ATOM 1403 C CA . LEU B 1 67 ? 5.777 -12.102 -2.107 1 98.38 67 LEU B CA 1
ATOM 1404 C C . LEU B 1 67 ? 4.621 -11.258 -1.579 1 98.38 67 LEU B C 1
ATOM 1406 O O . LEU B 1 67 ? 3.648 -11.797 -1.041 1 98.38 67 LEU B O 1
ATOM 1410 N N . ALA B 1 68 ? 4.695 -9.977 -1.824 1 96.94 68 ALA B N 1
ATOM 1411 C CA . ALA B 1 68 ? 3.67 -9.062 -1.332 1 96.94 68 ALA B CA 1
ATOM 1412 C C . ALA B 1 68 ? 2.334 -9.312 -2.027 1 96.94 68 ALA B C 1
ATOM 1414 O O . ALA B 1 68 ? 1.271 -9.078 -1.448 1 96.94 68 ALA B O 1
ATOM 1415 N N . LEU B 1 69 ? 2.365 -9.859 -3.223 1 97.94 69 LEU B N 1
ATOM 1416 C CA . LEU B 1 69 ? 1.153 -10.117 -3.992 1 97.94 69 LEU B CA 1
ATOM 1417 C C . LEU B 1 69 ? 0.319 -11.211 -3.334 1 97.94 69 LEU B C 1
ATOM 1419 O O . LEU B 1 69 ? -0.872 -11.352 -3.623 1 97.94 69 LEU B O 1
ATOM 1423 N N . PHE B 1 70 ? 0.881 -11.977 -2.441 1 98.44 70 PHE B N 1
ATOM 1424 C CA . PHE B 1 70 ? 0.149 -13.031 -1.758 1 98.44 70 PHE B CA 1
ATOM 1425 C C . PHE B 1 70 ? -0.696 -12.461 -0.625 1 98.44 70 PHE B C 1
ATOM 1427 O O . PHE B 1 70 ? -1.489 -13.18 -0.012 1 98.44 70 PHE B O 1
ATOM 1434 N N . GLY B 1 71 ? -0.489 -11.164 -0.314 1 96.62 71 GLY B N 1
ATOM 1435 C CA . GLY B 1 71 ? -1.346 -10.477 0.638 1 96.62 71 GLY B CA 1
ATOM 1436 C C . GLY B 1 71 ? -1.246 -11.039 2.045 1 96.62 71 GLY B C 1
ATOM 1437 O O . GLY B 1 71 ? -0.15 -11.141 2.6 1 96.62 71 GLY B O 1
ATOM 1438 N N . GLU B 1 72 ? -2.412 -11.438 2.561 1 97.19 72 GLU B N 1
ATOM 1439 C CA . GLU B 1 72 ? -2.51 -11.898 3.943 1 97.19 72 GLU B CA 1
ATOM 1440 C C . GLU B 1 72 ? -1.716 -13.188 4.152 1 97.19 72 GLU B C 1
ATOM 1442 O O . GLU B 1 72 ? -1.217 -13.445 5.25 1 97.19 72 GLU B O 1
ATOM 1447 N N . TYR B 1 73 ? -1.56 -13.953 3.172 1 97.81 73 TYR B N 1
ATOM 1448 C CA . TYR B 1 73 ? -0.843 -15.211 3.332 1 97.81 73 TYR B CA 1
ATOM 1449 C C . TYR B 1 73 ? 0.647 -14.969 3.541 1 97.81 73 TYR B C 1
ATOM 1451 O O . TYR B 1 73 ? 1.291 -15.664 4.332 1 97.81 73 TYR B O 1
ATOM 1459 N N . TYR B 1 74 ? 1.138 -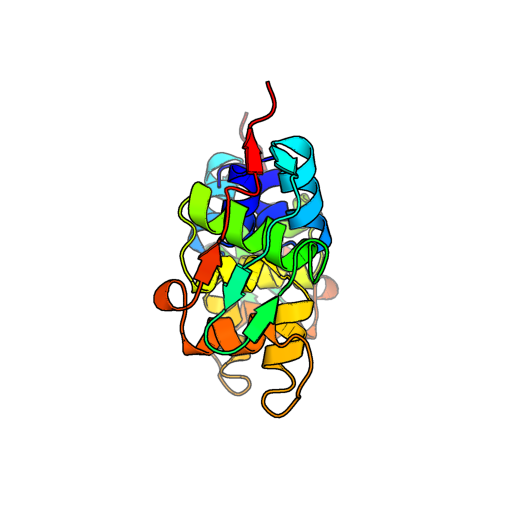14.062 2.855 1 97.94 74 TYR B N 1
ATOM 1460 C CA . TYR B 1 74 ? 2.531 -13.695 3.084 1 97.94 74 TYR B CA 1
ATOM 1461 C C . TYR B 1 74 ? 2.719 -13.109 4.477 1 97.94 74 TYR B C 1
ATOM 1463 O O . TYR B 1 74 ? 3.672 -13.453 5.18 1 97.94 74 TYR B O 1
ATOM 1471 N N . ARG B 1 75 ? 1.796 -12.273 4.852 1 96.19 75 ARG B N 1
ATOM 1472 C CA . ARG B 1 75 ? 1.87 -11.695 6.188 1 96.19 75 ARG B CA 1
ATOM 1473 C C . ARG B 1 75 ? 1.776 -12.773 7.258 1 96.19 75 ARG B C 1
ATOM 1475 O O . ARG B 1 75 ? 2.443 -12.695 8.289 1 96.19 75 ARG B O 1
ATOM 1482 N N . ASP B 1 76 ? 1.004 -13.773 7.035 1 97.5 76 ASP B N 1
ATOM 1483 C CA . ASP B 1 76 ? 0.902 -14.906 7.949 1 97.5 76 ASP B CA 1
ATOM 1484 C C . ASP B 1 76 ? 2.244 -15.617 8.094 1 97.5 76 ASP B C 1
ATOM 1486 O O . ASP B 1 76 ? 2.646 -15.977 9.203 1 97.5 76 ASP B O 1
ATOM 1490 N N . VAL B 1 77 ? 2.865 -15.812 7.008 1 97.44 77 VAL B N 1
ATOM 1491 C CA . VAL B 1 77 ? 4.152 -16.5 6.996 1 97.44 77 VAL B CA 1
ATOM 1492 C C . VAL B 1 77 ? 5.18 -15.695 7.777 1 97.44 77 VAL B C 1
ATOM 1494 O O . VAL B 1 77 ? 5.957 -16.25 8.562 1 97.44 77 VAL B O 1
ATOM 1497 N N . LEU B 1 78 ? 5.207 -14.391 7.594 1 96.44 78 LEU B N 1
ATOM 1498 C CA . LEU B 1 78 ? 6.133 -13.523 8.312 1 96.44 78 LEU B CA 1
ATOM 1499 C C . LEU B 1 78 ? 5.863 -13.57 9.812 1 96.44 78 LEU B C 1
ATOM 1501 O O . LEU B 1 78 ? 6.797 -13.508 10.617 1 96.44 78 LEU B O 1
ATOM 1505 N N . ALA B 1 79 ? 4.629 -13.719 10.148 1 95.31 79 ALA B N 1
ATOM 1506 C CA . ALA B 1 79 ? 4.223 -13.703 11.555 1 95.31 79 ALA B CA 1
ATOM 1507 C C . ALA B 1 79 ? 4.52 -15.039 12.227 1 95.31 79 ALA B C 1
ATOM 1509 O O . ALA B 1 79 ? 4.531 -15.133 13.453 1 95.31 79 ALA B O 1
ATOM 1510 N N . THR B 1 80 ? 4.734 -16.047 11.367 1 97.19 80 THR B N 1
ATOM 1511 C CA . THR B 1 80 ? 4.996 -17.375 11.906 1 97.19 80 THR B CA 1
ATOM 1512 C C . THR B 1 80 ? 6.203 -18 11.211 1 97.19 80 THR B C 1
ATOM 1514 O O . THR B 1 80 ? 6.062 -19 10.5 1 97.19 80 THR B O 1
ATOM 1517 N N . PRO B 1 81 ? 7.336 -17.578 11.445 1 94.81 81 PRO B N 1
ATOM 1518 C CA . PRO B 1 81 ? 8.531 -18 10.711 1 94.81 81 PRO B CA 1
ATOM 1519 C C . PRO B 1 81 ? 8.812 -19.484 10.844 1 94.81 81 PRO B C 1
ATOM 1521 O O . PRO B 1 81 ? 9.422 -20.094 9.953 1 94.81 81 PRO B O 1
ATOM 1524 N N . ASP B 1 82 ? 8.32 -20.078 11.906 1 95.81 82 ASP B N 1
ATOM 1525 C CA . ASP B 1 82 ? 8.609 -21.5 12.133 1 95.81 82 ASP B CA 1
ATOM 1526 C C . ASP B 1 82 ? 7.438 -22.375 11.695 1 95.81 82 ASP B C 1
ATOM 1528 O O . ASP B 1 82 ? 7.422 -23.578 11.961 1 95.81 82 ASP B O 1
ATOM 1532 N N . GLY B 1 83 ? 6.484 -21.797 11.125 1 96.25 83 GLY B N 1
ATOM 1533 C CA . GLY B 1 83 ? 5.34 -22.547 10.648 1 96.25 83 GLY B CA 1
ATOM 1534 C C . GLY B 1 83 ? 5.648 -23.406 9.43 1 96.25 83 GLY B C 1
ATOM 1535 O O . GLY B 1 83 ? 6.742 -23.312 8.859 1 96.25 83 GLY B O 1
ATOM 1536 N N . ASP B 1 84 ? 4.66 -24.266 9.016 1 94.5 84 ASP B N 1
ATOM 1537 C CA . ASP B 1 84 ? 4.859 -25.156 7.883 1 94.5 84 ASP B CA 1
ATOM 1538 C C . ASP B 1 84 ? 3.734 -25.016 6.863 1 94.5 84 ASP B C 1
ATOM 1540 O O . ASP B 1 84 ? 3.553 -25.875 6 1 94.5 84 ASP B O 1
ATOM 1544 N N . ASP B 1 85 ? 2.984 -23.906 6.965 1 95.56 85 ASP B N 1
ATOM 1545 C CA . ASP B 1 85 ? 1.922 -23.625 6.004 1 95.56 85 ASP B CA 1
ATOM 1546 C C . ASP B 1 85 ? 2.443 -22.797 4.84 1 95.56 85 ASP B C 1
ATOM 1548 O O . ASP B 1 85 ? 3.586 -22.328 4.863 1 95.56 85 ASP B O 1
ATOM 1552 N N . HIS B 1 86 ? 1.627 -22.672 3.826 1 96.38 86 HIS B N 1
ATOM 1553 C CA . HIS B 1 86 ? 1.957 -21.844 2.672 1 96.38 86 HIS B CA 1
ATOM 1554 C C . HIS B 1 86 ? 3.357 -22.156 2.152 1 96.38 86 HIS B C 1
ATOM 1556 O O . HIS B 1 86 ? 4.176 -21.25 1.978 1 96.38 86 HIS B O 1
ATOM 1562 N N . GLN B 1 87 ? 3.541 -23.406 1.85 1 96.19 87 GLN B N 1
ATOM 1563 C CA . GLN B 1 87 ? 4.875 -23.906 1.521 1 96.19 87 GLN B CA 1
ATOM 1564 C C . GLN B 1 87 ? 5.441 -23.188 0.295 1 96.19 87 GLN B C 1
ATOM 1566 O O . GLN B 1 87 ? 6.648 -22.953 0.209 1 96.19 87 GLN B O 1
ATOM 1571 N N . ASN B 1 88 ? 4.629 -22.875 -0.681 1 97.62 88 ASN B N 1
ATOM 1572 C CA . ASN B 1 88 ? 5.125 -22.172 -1.863 1 97.62 88 ASN B CA 1
ATOM 1573 C C . ASN B 1 88 ? 5.695 -20.812 -1.509 1 97.62 88 ASN B C 1
ATOM 1575 O O . ASN B 1 88 ? 6.727 -20.406 -2.049 1 97.62 88 ASN B O 1
ATOM 1579 N N . ILE B 1 89 ? 5.031 -20.094 -0.624 1 97.88 89 ILE B N 1
ATOM 1580 C CA . ILE B 1 89 ? 5.52 -18.781 -0.201 1 97.88 89 ILE B CA 1
ATOM 1581 C C . ILE B 1 89 ? 6.84 -18.938 0.548 1 97.88 89 ILE B C 1
ATOM 1583 O O . ILE B 1 89 ? 7.82 -18.25 0.252 1 97.88 89 ILE B O 1
ATOM 1587 N N . ARG B 1 90 ? 6.883 -19.875 1.487 1 97.44 90 ARG B N 1
ATOM 1588 C CA . ARG B 1 90 ? 8.062 -20.094 2.312 1 97.44 90 ARG B CA 1
ATOM 1589 C C . ARG B 1 90 ? 9.258 -20.5 1.458 1 97.44 90 ARG B C 1
ATOM 1591 O O . ARG B 1 90 ? 10.375 -20.016 1.687 1 97.44 90 ARG B O 1
ATOM 1598 N N . HIS B 1 91 ? 9.094 -21.328 0.497 1 97.25 91 HIS B N 1
ATOM 1599 C CA . HIS B 1 91 ? 10.195 -21.75 -0.364 1 97.25 91 HIS B CA 1
ATOM 1600 C C . HIS B 1 91 ? 10.633 -20.641 -1.303 1 97.25 91 HIS B C 1
ATOM 1602 O O . HIS B 1 91 ? 11.82 -20.484 -1.572 1 97.25 91 HIS B O 1
ATOM 1608 N N . PHE B 1 92 ? 9.648 -19.875 -1.823 1 98.19 92 PHE B N 1
ATOM 1609 C CA . PHE B 1 92 ? 10.008 -18.75 -2.688 1 98.19 92 PHE B CA 1
ATOM 1610 C C . PHE B 1 92 ? 10.852 -17.734 -1.931 1 98.19 92 PHE B C 1
ATOM 1612 O O . PHE B 1 92 ? 11.734 -17.094 -2.51 1 9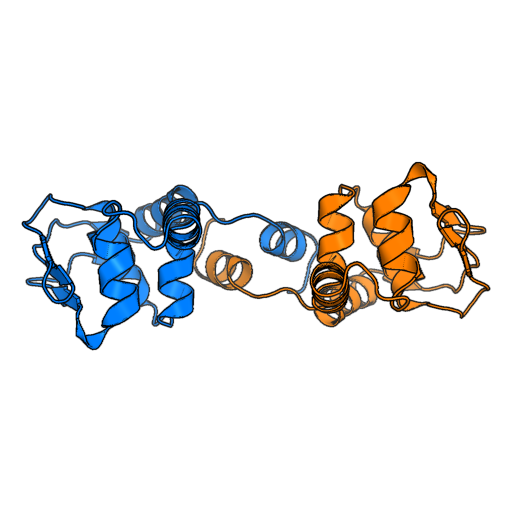8.19 92 PHE B O 1
ATOM 1619 N N . MET B 1 93 ? 10.633 -17.578 -0.639 1 97.44 93 MET B N 1
ATOM 1620 C CA . MET B 1 93 ? 11.414 -16.656 0.185 1 97.44 93 MET B CA 1
ATOM 1621 C C . MET B 1 93 ? 12.883 -17.078 0.218 1 97.44 93 MET B C 1
ATOM 1623 O O . MET B 1 93 ? 13.773 -16.25 0.391 1 97.44 93 MET B O 1
ATOM 1627 N N . LYS B 1 94 ? 13.117 -18.344 0.033 1 95.44 94 LYS B N 1
ATOM 1628 C CA . LYS B 1 94 ? 14.461 -18.891 0.135 1 95.44 94 LYS B CA 1
ATOM 1629 C C . LYS B 1 94 ? 15.156 -18.906 -1.226 1 95.44 94 LYS B C 1
ATOM 1631 O O . LYS B 1 94 ? 16.328 -18.562 -1.334 1 95.44 94 LYS B O 1
ATOM 1636 N N . THR B 1 95 ? 14.445 -19.234 -2.324 1 96.94 95 THR B N 1
ATOM 1637 C CA . THR B 1 95 ? 15.102 -19.562 -3.588 1 96.94 95 THR B CA 1
ATOM 1638 C C . THR B 1 95 ? 14.789 -18.5 -4.641 1 96.94 95 THR B C 1
ATOM 1640 O O . THR B 1 95 ? 15.5 -18.375 -5.637 1 96.94 95 THR B O 1
ATOM 1643 N N . GLY B 1 96 ? 13.703 -17.812 -4.441 1 97.44 96 GLY B N 1
ATOM 1644 C CA . GLY B 1 96 ? 13.328 -16.797 -5.422 1 97.44 96 GLY B CA 1
ATOM 1645 C C . GLY B 1 96 ? 12.961 -17.391 -6.77 1 97.44 96 GLY B C 1
ATOM 1646 O O . GLY B 1 96 ? 12.453 -18.5 -6.852 1 97.44 96 GLY B O 1
ATOM 1647 N N . TRP B 1 97 ? 13.203 -16.562 -7.809 1 98.06 97 TRP B N 1
ATOM 1648 C CA . TRP B 1 97 ? 12.828 -16.938 -9.164 1 98.06 97 TRP B CA 1
ATOM 1649 C C . TRP B 1 97 ? 13.664 -18.109 -9.656 1 98.06 97 TRP B C 1
ATOM 1651 O O . TRP B 1 97 ? 13.242 -18.844 -10.555 1 98.06 97 TRP B O 1
ATOM 1661 N N . ALA B 1 98 ? 14.797 -18.25 -9.047 1 97.25 98 ALA B N 1
ATOM 1662 C CA . ALA B 1 98 ? 15.672 -19.359 -9.43 1 97.25 98 ALA B CA 1
ATOM 1663 C C . ALA B 1 98 ? 15.008 -20.703 -9.133 1 97.25 98 ALA B C 1
ATOM 1665 O O . ALA B 1 98 ? 15.352 -21.719 -9.742 1 97.25 98 ALA B O 1
ATOM 1666 N N . GLY B 1 99 ? 14.055 -20.688 -8.234 1 97.56 99 GLY B N 1
ATOM 1667 C CA . GLY B 1 99 ? 13.398 -21.922 -7.844 1 97.56 99 GLY B CA 1
ATOM 1668 C C . GLY B 1 99 ? 12.125 -22.188 -8.625 1 97.56 99 GLY B C 1
ATOM 1669 O O . GLY B 1 99 ? 11.562 -23.281 -8.547 1 97.56 99 GLY B O 1
ATOM 1670 N N . ILE B 1 100 ? 11.633 -21.297 -9.398 1 98.5 100 ILE B N 1
ATOM 1671 C CA . ILE B 1 100 ? 10.344 -21.422 -10.062 1 98.5 100 ILE B CA 1
ATOM 1672 C C . ILE B 1 100 ? 10.539 -21.953 -11.484 1 98.5 100 ILE B C 1
ATOM 1674 O O . ILE B 1 100 ? 11.32 -21.391 -12.258 1 98.5 100 ILE B O 1
ATOM 1678 N N . ARG B 1 101 ? 9.922 -23.031 -11.805 1 97.56 101 ARG B N 1
ATOM 1679 C CA . ARG B 1 101 ? 9.883 -23.609 -13.141 1 97.56 101 ARG B CA 1
ATOM 1680 C C . ARG B 1 101 ? 8.484 -24.125 -13.469 1 97.56 101 ARG B C 1
ATOM 1682 O O . ARG B 1 101 ? 7.887 -24.859 -12.68 1 97.56 101 ARG B O 1
ATOM 1689 N N . PHE B 1 102 ? 8.062 -23.703 -14.648 1 98.19 102 PHE B N 1
ATOM 1690 C CA . PHE B 1 102 ? 6.77 -24.188 -15.117 1 98.19 102 PHE B CA 1
ATOM 1691 C C . PHE B 1 102 ? 6.945 -25.25 -16.203 1 98.19 102 PHE B C 1
ATOM 1693 O O . PHE B 1 102 ? 7.836 -25.125 -17.047 1 98.19 102 PHE B O 1
ATOM 1700 N N . ASP B 1 103 ? 6.07 -26.203 -16.172 1 98 103 ASP B N 1
ATOM 1701 C CA . ASP B 1 103 ? 6.105 -27.203 -17.25 1 98 103 ASP B CA 1
ATOM 1702 C C . ASP B 1 103 ? 5.547 -26.625 -18.547 1 98 103 ASP B C 1
ATOM 1704 O O . ASP B 1 103 ? 5.949 -27.031 -19.641 1 98 103 ASP B O 1
ATOM 1708 N N . SER B 1 104 ? 4.621 -25.781 -18.438 1 97.06 104 SER B N 1
ATOM 1709 C CA . SER B 1 104 ? 4.012 -25.047 -19.547 1 97.06 104 SER B CA 1
ATOM 1710 C C . SER B 1 104 ? 3.576 -23.656 -19.125 1 97.06 104 SER B C 1
ATOM 1712 O O . SER B 1 104 ? 3.547 -23.344 -17.922 1 97.06 104 SER B O 1
ATOM 1714 N N . ASN B 1 105 ? 3.225 -22.812 -20.078 1 96.44 105 ASN B N 1
ATOM 1715 C CA . ASN B 1 105 ? 2.777 -21.469 -19.75 1 96.44 105 ASN B CA 1
ATOM 1716 C C . ASN B 1 105 ? 1.357 -21.453 -19.203 1 96.44 105 ASN B C 1
ATOM 1718 O O . ASN B 1 105 ? 0.4 -21.75 -19.922 1 96.44 105 ASN B O 1
ATOM 1722 N N . PRO B 1 106 ? 1.27 -21.031 -17.969 1 98.06 106 PRO B N 1
ATOM 1723 C CA . PRO B 1 106 ? -0.053 -21.141 -17.344 1 98.06 106 PRO B CA 1
ATOM 1724 C C . PRO B 1 106 ? -0.983 -19.984 -17.734 1 98.06 106 PRO B C 1
ATOM 1726 O O . PRO B 1 106 ? -2.195 -20.078 -17.531 1 98.06 106 PRO B O 1
ATOM 1729 N N . LEU B 1 107 ? -0.448 -18.875 -18.234 1 98.31 107 LEU B N 1
ATOM 1730 C CA . LEU B 1 107 ? -1.297 -17.703 -18.453 1 98.31 107 LEU B CA 1
ATOM 1731 C C . LEU B 1 107 ? -1.226 -17.234 -19.891 1 98.31 107 LEU B C 1
ATOM 1733 O O . LEU B 1 107 ? -0.14 -17.156 -20.469 1 98.31 107 LEU B O 1
ATOM 1737 N N . THR B 1 108 ? -2.398 -16.938 -20.438 1 97.62 108 THR B N 1
ATOM 1738 C CA . THR B 1 108 ? -2.523 -16.297 -21.734 1 97.62 108 THR B CA 1
ATOM 1739 C C . THR B 1 108 ? -3.326 -15.008 -21.641 1 97.62 108 THR B C 1
ATOM 1741 O O . THR B 1 108 ? -4.414 -14.992 -21.062 1 97.62 108 THR B O 1
ATOM 1744 N N . ALA B 1 109 ? -2.775 -13.914 -22.188 1 95.44 109 ALA B N 1
ATOM 1745 C CA . ALA B 1 109 ? -3.463 -12.625 -22.109 1 95.44 109 ALA B CA 1
ATOM 1746 C C . ALA B 1 109 ? -4.82 -12.695 -22.812 1 95.44 109 ALA B C 1
ATOM 1748 O O . ALA B 1 109 ? -4.945 -13.266 -23.891 1 95.44 109 ALA B O 1
ATOM 1749 N N . LYS B 1 110 ? -5.789 -12.141 -22.078 1 95.25 110 LYS B N 1
ATOM 1750 C CA . LYS B 1 110 ? -7.105 -12.07 -22.703 1 95.25 110 LYS B CA 1
ATOM 1751 C C . LYS B 1 110 ? -7.125 -11.047 -23.844 1 95.25 110 LYS B C 1
ATOM 1753 O O . LYS B 1 110 ? -6.41 -10.047 -23.797 1 95.25 110 LYS B O 1
ATOM 1758 N N . LYS B 1 111 ? -7.898 -11.516 -24.906 1 80.5 111 LYS B N 1
ATOM 1759 C CA . LYS B 1 111 ? -8.047 -10.664 -26.078 1 80.5 111 LYS B CA 1
ATOM 1760 C C . LYS B 1 111 ? -8.984 -9.492 -25.797 1 80.5 111 LYS B C 1
ATOM 1762 O O . LYS B 1 111 ? -9.914 -9.617 -25 1 80.5 111 LYS B O 1
#

Organism: NCBI:txid1198232

Radius of gyration: 21.6 Å; Cα contacts (8 Å, |Δi|>4): 317; chains: 2; bounding box: 28×60×50 Å

pLDDT: mean 95.79, std 4.03, range [75.75, 98.69]

Sequence (222 aa):
MNNIQQLREALATLQFSDTMNIIDALYDFTPSAFSNGEVNNKANENNGSCKLFAFAKLNEFTEPQTLALFGEYYRDVLATPDGDDHQNIRHFMKTGWAGIRFDSNPLTAKKMNNIQQLREALATLQFSDTMNIIDALYDFTPSAFSNGEVNNKANENNGSCKLFAFAKLNEFTEPQTLALFGEYYRDVLATPDGDDHQNIRHFMKTGWAGIRFDSNPLTAKK

Secondary structure (DSSP, 8-state):
--SHHHHHHHHS---HHHHHHHHHHHEEE----EEETTEEE-TTSSHHHHHHHHHHHHTT--HHHHHHTTTHHHHHHHH-TT----HHHHHHHHHGGGGEEESS--EEE--/--SHHHHHHHHSPP-HHHHHHHHHHHEEE----EEETTEEE-TTSSHHHHHHHHHHHHTT--HHHHHHTTTHHHHHHHH-TT----HHHHHHHHHGGGGEEESS--EEE--